Protein AF-A0A931ELH6-F1 (afdb_monomer)

Sequence (178 aa):
SSLEGPLENYLLEAIRFIDAHLDLSPFDQLELADPAKASHLTLSPDEFELLRHLSKPLSLIDLIASSQLPSETVLLNVSHLVRLGLVHVTSRTPRTVRLRVERQEGPGSLAYVDTQLLRAWRDHYGAFEALEVRSGNHSVRLVVEPHSSTGARLLLSAELLFFHNLSVGEEVLVWPAL

Radius of gyration: 18.53 Å; Cα contacts (8 Å, |Δi|>4): 308; chains: 1; bounding box: 44×28×59 Å

Secondary structure (DSSP, 8-state):
---SS-H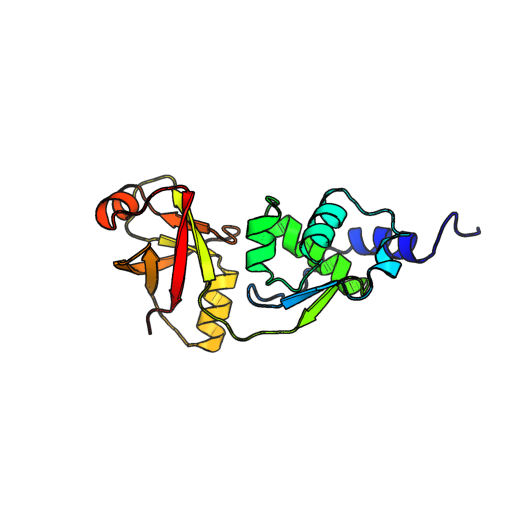HHHHHHHHHT--------TT-EEEES-HHHHTTS---HHHHHHHHHTTS-EEHHHHHHHH-S-HHHHHHHHHHHHHTTSEEEE------EEEEEEEPSS--S-EEEEHHHHHHHHHHH---SEEEEEETTEEEEEEEEEETT--SEEEE-HHHHHHTT--TT-EEEEEE--

Mean predicted aligned error: 5.23 Å

Structure (mmCIF, N/CA/C/O backbone):
data_AF-A0A931ELH6-F1
#
_entry.id   AF-A0A931ELH6-F1
#
loop_
_atom_site.group_PDB
_atom_site.id
_atom_site.type_symbol
_atom_site.label_atom_id
_atom_site.label_alt_id
_atom_site.label_comp_id
_atom_site.label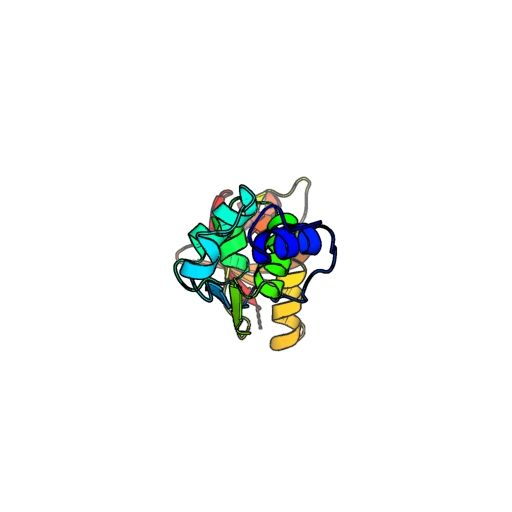_asym_id
_atom_site.label_entity_id
_atom_site.label_seq_id
_atom_site.pdbx_PDB_ins_code
_atom_site.Cartn_x
_atom_site.Cartn_y
_atom_site.Cartn_z
_atom_site.occupancy
_atom_site.B_iso_or_equiv
_atom_site.auth_seq_id
_atom_site.auth_comp_id
_atom_site.auth_asym_id
_atom_site.auth_atom_id
_atom_site.pdbx_PDB_model_num
ATOM 1 N N . SER A 1 1 ? 21.797 13.512 -36.887 1.00 47.84 1 SER A N 1
ATOM 2 C CA . SER A 1 1 ? 22.113 13.401 -35.455 1.00 47.84 1 SER A CA 1
ATOM 3 C C . SER A 1 1 ? 22.003 11.949 -35.051 1.00 47.84 1 SER A C 1
ATOM 5 O O . SER A 1 1 ? 20.943 11.370 -35.251 1.00 47.84 1 SER A O 1
ATOM 7 N N . SER A 1 2 ? 23.103 11.339 -34.615 1.00 56.88 2 SER A N 1
ATOM 8 C CA . SER A 1 2 ? 23.102 9.999 -34.020 1.00 56.88 2 SER A CA 1
ATOM 9 C C . SER A 1 2 ? 22.750 10.108 -32.538 1.00 56.88 2 SER A C 1
ATOM 11 O O . SER A 1 2 ? 23.061 11.119 -31.915 1.00 56.88 2 SER A O 1
ATOM 13 N N . LEU A 1 3 ? 22.100 9.083 -31.992 1.00 59.22 3 LEU A N 1
ATOM 14 C CA . LEU A 1 3 ? 21.853 8.963 -30.557 1.00 59.22 3 LEU A CA 1
ATOM 15 C C . LEU A 1 3 ? 23.205 8.939 -29.817 1.00 59.22 3 LEU A C 1
ATOM 17 O O . LEU A 1 3 ? 24.113 8.216 -30.223 1.00 59.22 3 LEU A O 1
ATOM 21 N N . GLU A 1 4 ? 23.344 9.721 -28.749 1.00 67.75 4 GLU A N 1
ATOM 22 C CA . GLU A 1 4 ? 24.523 9.775 -27.865 1.00 67.75 4 GLU A CA 1
ATOM 23 C C . GLU A 1 4 ? 24.496 8.667 -26.783 1.00 67.75 4 GLU A C 1
ATOM 25 O O . GLU A 1 4 ? 25.247 8.712 -25.814 1.00 67.75 4 GLU A O 1
ATOM 30 N N . GLY A 1 5 ? 23.650 7.640 -26.946 1.00 71.62 5 GLY A N 1
ATOM 31 C CA . GLY A 1 5 ? 23.507 6.523 -26.009 1.00 71.62 5 GLY A CA 1
ATOM 32 C C . GLY A 1 5 ? 22.495 5.456 -26.462 1.00 71.62 5 GLY A C 1
ATOM 33 O O . GLY A 1 5 ? 21.933 5.574 -27.556 1.00 71.62 5 GLY A O 1
ATOM 34 N N . PRO A 1 6 ? 22.257 4.411 -25.641 1.00 79.62 6 PRO A N 1
ATOM 35 C CA . PRO A 1 6 ? 21.263 3.368 -25.914 1.00 79.62 6 PRO A CA 1
ATOM 36 C C . PRO A 1 6 ? 19.848 3.948 -26.047 1.00 79.62 6 PRO A C 1
ATOM 38 O O . PRO A 1 6 ? 19.478 4.852 -25.296 1.00 79.62 6 PRO A O 1
ATOM 41 N N . LEU A 1 7 ? 19.045 3.420 -26.978 1.00 82.06 7 LEU A N 1
ATOM 42 C CA . LEU A 1 7 ? 17.666 3.866 -27.234 1.00 82.06 7 LEU A CA 1
ATOM 43 C C . LEU A 1 7 ? 16.802 3.821 -25.966 1.00 82.06 7 LEU A C 1
ATOM 45 O O . LEU A 1 7 ? 15.958 4.685 -25.747 1.00 82.06 7 LEU A O 1
ATOM 49 N N . GLU A 1 8 ? 17.037 2.831 -25.118 1.00 81.44 8 GLU A N 1
ATOM 50 C CA . GLU A 1 8 ? 16.288 2.584 -23.896 1.00 81.44 8 GLU A CA 1
ATOM 51 C C . GLU A 1 8 ? 16.425 3.741 -22.895 1.00 81.44 8 GLU A C 1
ATOM 53 O O . GLU A 1 8 ? 15.448 4.086 -22.235 1.00 81.44 8 GLU A O 1
ATOM 58 N N . ASN A 1 9 ? 17.582 4.414 -22.850 1.00 83.81 9 ASN A N 1
ATOM 59 C CA . ASN A 1 9 ? 17.763 5.614 -22.026 1.00 83.81 9 ASN A CA 1
ATOM 60 C C . ASN A 1 9 ? 16.939 6.792 -22.551 1.00 83.81 9 ASN A C 1
ATOM 62 O O . ASN A 1 9 ? 16.332 7.514 -21.767 1.00 83.81 9 ASN A O 1
ATOM 66 N N . TYR A 1 10 ? 16.847 6.957 -23.871 1.00 84.75 10 TYR A N 1
ATOM 67 C CA . TYR A 1 10 ? 15.989 7.987 -24.460 1.00 84.75 10 TYR A CA 1
ATOM 68 C C . TYR A 1 10 ? 14.506 7.718 -24.200 1.00 84.75 10 TYR A C 1
ATOM 70 O O . TYR A 1 10 ? 13.752 8.653 -23.939 1.00 84.75 10 TYR A O 1
ATOM 78 N N . LEU A 1 11 ? 14.086 6.452 -24.254 1.00 85.75 11 LEU A N 1
ATOM 79 C CA . LEU A 1 11 ? 12.714 6.060 -23.930 1.00 85.75 11 LEU A CA 1
ATOM 80 C C . LEU A 1 11 ? 12.396 6.279 -22.448 1.00 85.75 11 LEU A C 1
ATOM 82 O O . LEU A 1 11 ? 11.305 6.753 -22.138 1.00 85.75 11 LE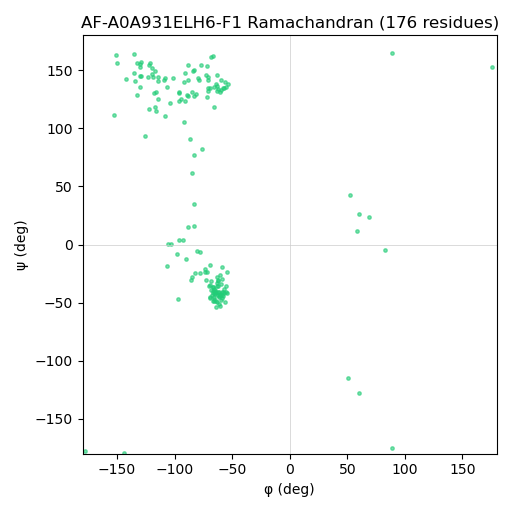U A O 1
ATOM 86 N N . LEU A 1 12 ? 13.340 5.975 -21.552 1.00 84.19 12 LEU A N 1
ATOM 87 C CA . LEU A 1 12 ? 13.206 6.231 -20.119 1.00 84.19 12 LEU A CA 1
ATOM 88 C C . LEU A 1 12 ? 13.041 7.728 -19.839 1.00 84.19 12 LEU A C 1
ATOM 90 O O . LEU A 1 12 ? 12.057 8.115 -19.213 1.00 84.19 12 LEU A O 1
ATOM 94 N N . GLU A 1 13 ? 13.926 8.573 -20.375 1.00 85.62 13 GLU A N 1
ATOM 95 C CA . GLU A 1 13 ? 13.794 10.030 -20.246 1.00 85.62 13 GLU A CA 1
ATOM 96 C C . GLU A 1 13 ? 12.462 10.529 -20.814 1.00 85.62 13 GLU A C 1
ATOM 98 O O . GLU A 1 13 ? 11.765 11.304 -20.166 1.00 85.62 13 GLU A O 1
ATOM 103 N N . ALA A 1 14 ? 12.054 10.050 -21.993 1.00 86.81 14 ALA A N 1
ATOM 104 C CA . ALA A 1 14 ? 10.788 10.448 -22.602 1.00 86.81 14 ALA A CA 1
ATOM 105 C C . ALA A 1 14 ? 9.571 10.052 -21.747 1.00 86.81 14 ALA A C 1
ATOM 107 O O . ALA A 1 14 ? 8.633 10.838 -21.618 1.00 86.81 14 ALA A O 1
ATOM 108 N N . ILE A 1 15 ? 9.580 8.857 -21.147 1.00 87.38 15 ILE A N 1
ATOM 109 C CA . ILE A 1 15 ? 8.486 8.372 -20.296 1.00 87.38 15 ILE A CA 1
ATOM 110 C C . ILE A 1 15 ? 8.384 9.161 -18.990 1.00 87.38 15 ILE A C 1
ATOM 112 O O . ILE A 1 15 ? 7.265 9.368 -18.524 1.00 87.38 15 ILE A O 1
ATOM 116 N N . ARG A 1 16 ? 9.491 9.678 -18.443 1.00 84.88 16 ARG A N 1
ATOM 117 C CA . ARG A 1 16 ? 9.458 10.534 -17.243 1.00 84.88 16 ARG A CA 1
ATOM 118 C C . ARG A 1 16 ? 8.644 11.816 -17.438 1.00 84.88 16 ARG A C 1
ATOM 120 O O . ARG A 1 16 ? 8.085 12.330 -16.476 1.00 84.88 16 ARG A O 1
ATOM 127 N N 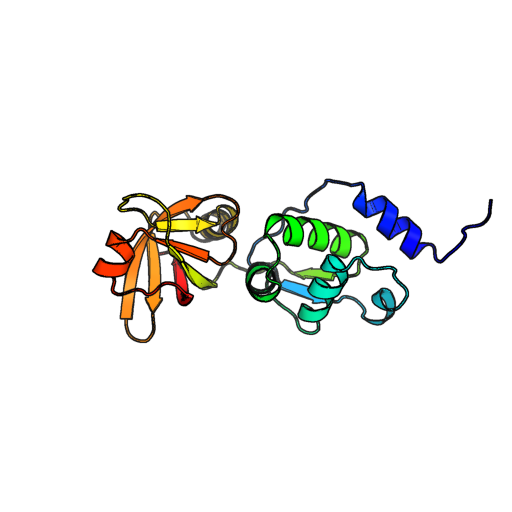. PHE A 1 17 ? 8.524 12.309 -18.673 1.00 83.88 17 PHE A N 1
ATOM 128 C CA . PHE A 1 17 ? 7.667 13.457 -19.004 1.00 83.88 17 PHE A CA 1
ATOM 129 C C . PHE A 1 17 ? 6.183 13.093 -19.164 1.00 83.88 17 PHE A C 1
ATOM 131 O O . PHE A 1 17 ? 5.350 13.979 -19.355 1.00 83.88 17 PHE A O 1
ATOM 138 N N . ILE A 1 18 ? 5.833 11.805 -19.109 1.00 81.69 18 ILE A N 1
ATOM 139 C CA . ILE A 1 18 ? 4.453 11.338 -19.199 1.00 81.69 18 ILE A CA 1
ATOM 140 C C . ILE A 1 18 ? 3.878 11.230 -17.785 1.00 81.69 18 ILE A C 1
ATOM 142 O O . ILE A 1 18 ? 4.140 10.270 -17.058 1.00 81.69 18 ILE A O 1
ATOM 146 N N . ASP A 1 19 ? 3.019 12.182 -17.432 1.00 70.31 19 ASP A N 1
ATOM 147 C CA . ASP A 1 19 ? 2.237 12.159 -16.192 1.00 70.31 19 ASP A CA 1
ATOM 148 C C . ASP A 1 19 ? 0.941 11.349 -16.375 1.00 70.31 19 ASP A C 1
ATOM 150 O O . ASP A 1 19 ? -0.179 11.859 -16.344 1.00 70.31 19 ASP A O 1
ATOM 154 N N . ALA A 1 20 ? 1.097 10.062 -16.692 1.00 72.06 20 ALA A N 1
ATOM 155 C CA . ALA A 1 20 ? -0.022 9.148 -16.888 1.00 72.06 20 ALA A CA 1
ATOM 156 C C . ALA A 1 20 ? 0.135 7.926 -15.984 1.00 72.06 20 ALA A C 1
ATOM 158 O O . ALA A 1 20 ? 0.763 6.922 -16.351 1.00 72.06 20 ALA A O 1
ATOM 159 N N . HIS A 1 21 ? -0.491 8.031 -14.816 1.00 79.06 21 HIS A N 1
ATOM 160 C CA . HIS A 1 21 ? -0.596 6.970 -13.829 1.00 79.06 21 HIS A CA 1
ATOM 161 C C . HIS A 1 21 ? -1.326 5.764 -14.428 1.00 79.06 21 HIS A C 1
ATOM 163 O O . HIS A 1 21 ? -2.371 5.905 -15.070 1.00 79.06 21 HIS A O 1
ATOM 169 N N . LEU A 1 22 ? -0.751 4.576 -14.251 1.00 85.06 22 LEU A N 1
ATOM 170 C CA . LEU A 1 22 ? -1.486 3.336 -14.475 1.00 85.06 22 LEU A CA 1
ATOM 171 C C . LEU A 1 22 ? -2.484 3.145 -13.325 1.00 85.06 22 LEU A C 1
ATOM 173 O O . LEU A 1 22 ? -2.195 3.509 -12.186 1.00 85.06 22 LEU A O 1
ATOM 177 N N . ASP A 1 23 ? -3.650 2.570 -13.623 1.00 86.88 23 ASP A N 1
ATOM 178 C CA . ASP A 1 23 ? -4.627 2.183 -12.599 1.00 86.88 23 ASP A CA 1
ATOM 179 C C . ASP A 1 23 ? -4.134 0.902 -11.911 1.00 86.88 23 ASP A C 1
ATOM 181 O O . ASP A 1 23 ? -4.463 -0.211 -12.319 1.00 86.88 23 ASP A O 1
ATOM 185 N N . LEU A 1 24 ? -3.228 1.072 -10.946 1.00 91.56 24 LEU A N 1
ATOM 186 C CA . LEU A 1 24 ? -2.612 -0.011 -10.184 1.00 91.56 24 LEU A CA 1
ATOM 187 C C . LEU A 1 24 ? -3.357 -0.216 -8.866 1.00 91.56 24 LEU A C 1
ATOM 189 O O . LEU A 1 24 ? -3.572 0.725 -8.098 1.00 91.56 24 LEU A O 1
ATOM 193 N N . SER A 1 25 ? -3.694 -1.466 -8.567 1.00 93.94 25 SER A N 1
ATOM 194 C CA . SER A 1 25 ? -4.263 -1.846 -7.279 1.00 93.94 25 SER A CA 1
ATOM 195 C C . SER A 1 25 ? -3.160 -1.976 -6.223 1.00 93.94 25 SER A C 1
ATOM 197 O O . SER A 1 25 ? -2.097 -2.534 -6.506 1.00 93.94 25 SER A O 1
ATOM 199 N N . PRO A 1 26 ? -3.410 -1.581 -4.958 1.00 95.00 26 PRO A N 1
ATOM 200 C CA . PRO A 1 26 ? -2.480 -1.815 -3.849 1.00 95.00 26 PRO A CA 1
ATOM 201 C C . PRO A 1 26 ? -2.082 -3.289 -3.676 1.00 95.00 26 PRO A C 1
ATOM 203 O O . PRO A 1 26 ? -1.026 -3.586 -3.117 1.00 95.00 26 PRO A O 1
ATOM 206 N N . PHE A 1 27 ? -2.913 -4.219 -4.156 1.00 96.38 27 PHE A N 1
ATOM 207 C CA . PHE A 1 27 ? -2.675 -5.660 -4.062 1.00 96.38 27 PHE A CA 1
ATOM 208 C C . PHE A 1 27 ? -1.905 -6.244 -5.242 1.00 96.38 27 PHE A C 1
ATOM 210 O O . PHE A 1 27 ? -1.464 -7.396 -5.144 1.00 96.38 27 PHE A O 1
ATOM 217 N N . ASP A 1 28 ? -1.748 -5.487 -6.329 1.00 96.56 28 ASP A N 1
ATOM 218 C CA . ASP A 1 28 ? -1.058 -5.961 -7.520 1.00 96.56 28 ASP A CA 1
ATOM 219 C C . ASP A 1 28 ? 0.358 -6.400 -7.169 1.00 96.56 28 ASP A C 1
ATOM 221 O O . ASP A 1 28 ? 1.080 -5.741 -6.417 1.00 96.56 28 ASP A O 1
ATOM 225 N N . GLN A 1 29 ? 0.734 -7.561 -7.695 1.00 96.88 29 GLN A N 1
ATOM 226 C CA . GLN A 1 29 ? 2.079 -8.084 -7.562 1.00 96.88 29 GLN A CA 1
ATOM 227 C C . GLN A 1 29 ? 2.959 -7.451 -8.628 1.00 96.88 29 GLN A C 1
ATOM 229 O O . GLN A 1 29 ? 2.655 -7.518 -9.817 1.00 96.88 29 GLN A O 1
ATOM 234 N N . LEU A 1 30 ? 4.067 -6.897 -8.170 1.00 96.94 30 LEU A N 1
ATOM 235 C CA . LEU A 1 30 ? 5.117 -6.299 -8.964 1.00 96.94 30 LEU A CA 1
ATOM 236 C C . LEU A 1 30 ? 6.323 -7.231 -8.949 1.00 96.94 30 LEU A C 1
ATOM 238 O O . LEU A 1 30 ? 6.710 -7.749 -7.898 1.00 96.94 30 LEU A O 1
ATOM 242 N N . GLU A 1 31 ? 6.919 -7.439 -10.112 1.00 94.75 31 GLU A N 1
ATOM 243 C CA . GLU A 1 31 ? 8.117 -8.257 -10.276 1.00 94.75 31 GLU A CA 1
ATOM 244 C C . GLU A 1 31 ? 9.035 -7.629 -11.322 1.00 94.75 31 GLU A C 1
ATOM 246 O O . GLU A 1 31 ? 8.568 -7.079 -12.320 1.00 94.75 31 GLU A O 1
ATOM 251 N N . LEU A 1 32 ? 10.346 -7.702 -11.099 1.00 92.88 32 LEU A N 1
ATOM 252 C CA . LEU A 1 32 ? 11.330 -7.283 -12.089 1.00 92.88 32 LEU A CA 1
ATOM 253 C C . LEU A 1 32 ? 11.259 -8.218 -13.307 1.00 92.88 32 LEU A C 1
ATOM 255 O O . LEU A 1 32 ? 11.495 -9.416 -13.184 1.00 92.88 32 LEU A O 1
ATOM 259 N N . ALA A 1 33 ? 10.938 -7.675 -14.481 1.00 88.62 33 ALA A N 1
ATOM 260 C CA . ALA A 1 33 ? 10.705 -8.469 -15.686 1.00 88.62 33 ALA A CA 1
ATOM 261 C C . ALA A 1 33 ? 11.994 -9.115 -16.222 1.00 88.62 33 ALA A C 1
ATOM 263 O O . ALA A 1 33 ? 12.003 -10.291 -16.574 1.00 88.62 33 ALA A O 1
ATOM 264 N N . ASP A 1 34 ? 13.081 -8.341 -16.293 1.00 82.94 34 ASP A N 1
ATOM 265 C CA . ASP A 1 34 ? 14.407 -8.825 -16.683 1.00 82.94 34 ASP A CA 1
ATOM 266 C C . ASP A 1 34 ? 15.499 -7.949 -16.036 1.00 82.94 34 ASP A C 1
ATOM 268 O O . ASP A 1 34 ? 15.650 -6.780 -16.414 1.00 82.94 34 ASP A O 1
ATOM 272 N N . PRO A 1 35 ? 16.287 -8.482 -15.082 1.00 77.44 35 PRO A N 1
ATOM 273 C CA . PRO A 1 35 ? 17.359 -7.732 -14.432 1.00 77.44 35 PRO A CA 1
ATOM 274 C C . PRO A 1 35 ? 18.422 -7.200 -15.402 1.00 77.44 35 PRO A C 1
ATOM 276 O O . PRO A 1 35 ? 19.002 -6.144 -15.148 1.00 77.44 35 PRO A O 1
ATOM 279 N N . ALA A 1 36 ? 18.667 -7.891 -16.521 1.00 78.19 36 ALA A N 1
ATOM 280 C CA . ALA A 1 36 ? 19.677 -7.490 -17.501 1.00 78.19 36 ALA A CA 1
ATOM 281 C C . ALA A 1 36 ? 19.261 -6.244 -18.300 1.00 78.19 36 ALA A C 1
ATOM 283 O O . ALA A 1 36 ? 20.113 -5.505 -18.791 1.00 78.19 36 ALA A O 1
ATOM 284 N N . LYS A 1 37 ? 17.956 -5.960 -18.405 1.00 76.19 37 LYS A N 1
ATOM 285 C CA . LYS A 1 37 ? 17.471 -4.725 -19.041 1.00 76.19 37 LYS A CA 1
ATOM 286 C C . LYS A 1 37 ? 17.721 -3.492 -18.183 1.00 76.19 37 LYS A C 1
ATOM 288 O O . LYS A 1 37 ? 17.935 -2.415 -18.725 1.00 76.19 37 LYS A O 1
ATOM 293 N N . ALA A 1 38 ? 17.718 -3.644 -16.859 1.00 76.31 38 ALA A N 1
ATOM 294 C CA . ALA A 1 38 ? 17.917 -2.531 -15.938 1.00 76.31 38 ALA A CA 1
ATOM 295 C C . ALA A 1 38 ? 19.394 -2.115 -15.799 1.00 76.31 38 ALA A C 1
ATOM 297 O O . ALA A 1 38 ? 19.671 -0.961 -15.485 1.00 76.31 38 ALA A O 1
ATOM 298 N N . SER A 1 39 ? 20.354 -3.013 -16.058 1.00 75.50 39 SER A N 1
ATOM 299 C CA . SER A 1 39 ? 21.783 -2.769 -15.787 1.00 75.50 39 SER A CA 1
ATOM 300 C C . SER A 1 39 ? 22.451 -1.717 -16.676 1.00 75.50 39 SER A C 1
ATOM 302 O O . SER A 1 39 ? 23.526 -1.231 -16.334 1.00 75.50 39 SER A O 1
ATOM 304 N N . HIS A 1 40 ? 21.849 -1.378 -17.816 1.00 79.12 40 HIS A N 1
ATOM 305 C CA . HIS A 1 40 ? 22.382 -0.390 -18.764 1.00 79.12 40 HIS A CA 1
ATOM 306 C C . HIS A 1 40 ? 21.620 0.942 -18.739 1.00 79.12 40 HIS A C 1
ATOM 308 O O . HIS A 1 40 ? 21.954 1.854 -19.502 1.00 79.12 40 HIS A O 1
ATOM 314 N N . LEU A 1 41 ? 20.602 1.049 -17.879 1.00 83.56 41 LEU A N 1
ATOM 315 C CA . LEU A 1 41 ? 19.756 2.228 -17.779 1.00 83.56 41 LEU A CA 1
ATOM 316 C C . LEU A 1 41 ? 20.315 3.254 -16.800 1.00 83.56 41 LEU A C 1
ATOM 318 O O . LEU A 1 41 ? 20.797 2.915 -15.719 1.00 83.56 41 LEU A O 1
ATOM 322 N N . THR A 1 42 ? 20.174 4.527 -17.155 1.00 87.50 42 THR A N 1
ATOM 323 C CA . THR A 1 42 ? 20.462 5.655 -16.266 1.00 87.50 42 THR A CA 1
ATOM 324 C C . THR A 1 42 ? 19.249 5.916 -15.375 1.00 87.50 42 THR A C 1
ATOM 326 O O . THR A 1 42 ? 18.444 6.820 -15.615 1.00 87.50 42 THR A O 1
ATOM 329 N N . LEU A 1 43 ? 19.095 5.071 -14.359 1.00 88.56 43 LEU A N 1
ATOM 330 C CA . LEU A 1 43 ? 18.000 5.154 -13.395 1.00 88.56 43 LEU A CA 1
ATOM 331 C C . LEU A 1 43 ? 18.165 6.361 -12.465 1.00 88.56 43 LEU A C 1
ATOM 333 O O . LEU A 1 43 ? 19.279 6.704 -12.058 1.00 88.56 43 LEU A O 1
ATOM 337 N N . SER A 1 44 ? 17.047 6.982 -12.096 1.00 90.88 44 SER A N 1
ATOM 338 C CA . SER A 1 44 ? 17.016 7.946 -10.997 1.00 90.88 44 SER A CA 1
ATOM 339 C C . SER A 1 44 ? 17.249 7.229 -9.653 1.00 90.88 44 SER A C 1
ATOM 341 O O . SER A 1 44 ? 17.078 6.008 -9.568 1.00 90.88 44 SER A O 1
ATOM 343 N N . PRO A 1 45 ? 17.626 7.949 -8.579 1.00 91.56 45 PRO A N 1
ATOM 344 C CA . PRO A 1 45 ? 17.772 7.342 -7.255 1.00 91.56 45 PRO A CA 1
ATOM 345 C C . PRO A 1 45 ? 16.506 6.613 -6.779 1.00 91.56 45 PRO A C 1
ATOM 347 O O . PRO A 1 45 ? 16.604 5.504 -6.257 1.00 91.56 45 PRO A O 1
ATOM 350 N N . ASP A 1 46 ? 15.330 7.199 -7.019 1.00 94.00 46 ASP A N 1
ATOM 351 C CA . ASP A 1 46 ? 14.041 6.626 -6.621 1.00 94.00 46 ASP A CA 1
ATOM 352 C C . ASP A 1 46 ? 13.708 5.373 -7.441 1.00 94.00 46 ASP A C 1
ATOM 354 O O . ASP A 1 46 ? 13.333 4.344 -6.882 1.00 94.00 46 ASP A O 1
ATOM 358 N N . GLU A 1 47 ? 13.901 5.420 -8.765 1.00 93.00 47 GLU A N 1
ATOM 359 C CA . GLU A 1 47 ? 13.713 4.260 -9.648 1.00 93.00 47 GLU A CA 1
ATOM 360 C C . GLU A 1 47 ? 14.630 3.103 -9.239 1.00 93.00 47 GLU A C 1
ATOM 362 O O . GLU A 1 47 ? 14.186 1.958 -9.133 1.00 93.00 47 GLU A O 1
ATOM 367 N N . PHE A 1 48 ? 15.905 3.402 -8.979 1.00 91.88 48 PHE A N 1
ATOM 368 C CA . PHE A 1 48 ? 16.875 2.409 -8.537 1.00 91.88 48 PHE A CA 1
ATOM 369 C C . PHE A 1 48 ? 16.474 1.785 -7.197 1.00 91.88 48 PHE A C 1
ATOM 371 O O . PHE A 1 48 ? 16.510 0.557 -7.067 1.00 91.88 48 PHE A O 1
ATOM 378 N N . GLU A 1 49 ? 16.058 2.595 -6.218 1.00 92.81 49 GLU A N 1
ATOM 379 C CA . GLU A 1 49 ? 15.628 2.077 -4.917 1.00 92.81 49 GLU A CA 1
ATOM 380 C C . GLU A 1 49 ? 14.403 1.169 -5.058 1.00 92.81 49 GLU A C 1
ATOM 382 O O . GLU A 1 49 ? 14.399 0.070 -4.502 1.00 92.81 49 GLU A O 1
ATOM 387 N N . LEU A 1 50 ? 13.407 1.549 -5.865 1.00 94.44 50 LEU A N 1
ATOM 388 C CA . LEU A 1 50 ? 12.231 0.711 -6.119 1.00 94.44 50 LEU A CA 1
ATOM 389 C C . LEU A 1 50 ? 12.601 -0.637 -6.744 1.00 94.44 50 LEU A C 1
ATOM 391 O O . LEU A 1 50 ? 12.158 -1.679 -6.256 1.00 94.44 50 LEU A O 1
ATOM 395 N N . LEU A 1 51 ? 13.448 -0.648 -7.779 1.00 92.56 51 LEU A N 1
ATOM 396 C CA . LEU A 1 51 ? 13.880 -1.898 -8.417 1.00 92.56 51 LEU A CA 1
ATOM 397 C C . LEU A 1 51 ? 14.646 -2.812 -7.450 1.00 92.56 51 LEU A C 1
ATOM 399 O O . LEU A 1 51 ? 14.549 -4.037 -7.555 1.00 92.56 51 LEU A O 1
ATOM 403 N N . ARG A 1 52 ? 15.360 -2.246 -6.471 1.00 91.25 52 ARG A N 1
ATOM 404 C CA . ARG A 1 52 ? 16.101 -3.006 -5.453 1.00 91.25 52 ARG A CA 1
ATOM 405 C C . ARG A 1 52 ? 15.178 -3.855 -4.568 1.00 91.25 52 ARG A C 1
ATOM 407 O O . ARG A 1 52 ? 15.534 -4.984 -4.214 1.00 91.25 52 ARG A O 1
ATOM 414 N N . HIS A 1 53 ? 13.977 -3.357 -4.263 1.00 93.25 53 HIS A N 1
ATOM 415 C CA . HIS A 1 53 ? 12.942 -4.097 -3.521 1.00 93.25 53 HIS A CA 1
ATOM 416 C C . HIS A 1 53 ? 12.268 -5.191 -4.362 1.00 93.25 53 HIS A C 1
ATOM 418 O O . HIS A 1 53 ? 11.793 -6.178 -3.807 1.00 93.25 53 HIS A O 1
ATOM 424 N N . LEU A 1 54 ? 12.290 -5.068 -5.693 1.00 92.62 54 LEU A N 1
ATOM 425 C CA . LEU A 1 54 ? 11.650 -5.996 -6.637 1.00 92.62 54 LEU A CA 1
ATOM 426 C C . LEU A 1 54 ? 12.536 -7.176 -7.070 1.00 92.62 54 LEU A C 1
ATOM 428 O O . LEU A 1 54 ? 12.199 -7.897 -8.008 1.00 92.62 54 LEU A O 1
ATOM 432 N N . SER A 1 55 ? 13.640 -7.432 -6.356 1.00 84.12 55 SER A N 1
ATOM 433 C CA . SER A 1 55 ? 14.433 -8.668 -6.511 1.00 84.12 55 SER A CA 1
ATOM 434 C C . SER A 1 55 ? 13.624 -9.945 -6.243 1.00 84.12 55 SER A C 1
ATOM 436 O O . SER A 1 55 ? 14.017 -11.038 -6.652 1.00 84.12 55 SER A O 1
ATOM 438 N N . LYS A 1 56 ? 12.494 -9.807 -5.544 1.00 89.12 56 LYS A N 1
ATOM 439 C CA . LYS A 1 56 ? 11.460 -10.823 -5.370 1.00 89.12 56 LYS A CA 1
ATOM 440 C C . LYS A 1 56 ? 10.101 -10.182 -5.629 1.00 89.12 56 LYS A C 1
ATOM 442 O O . LYS A 1 56 ? 9.966 -8.976 -5.418 1.00 89.12 56 LYS A O 1
ATOM 447 N N . PRO A 1 57 ? 9.080 -10.968 -6.003 1.00 93.75 57 PRO A N 1
ATOM 448 C CA . PRO A 1 57 ? 7.766 -10.398 -6.211 1.00 93.75 57 PRO A CA 1
ATOM 449 C C . PRO A 1 57 ? 7.186 -9.795 -4.931 1.00 93.75 57 PRO A C 1
ATOM 451 O O . PRO A 1 57 ? 7.169 -10.447 -3.881 1.00 93.75 57 PRO A O 1
ATOM 454 N N . LEU A 1 58 ? 6.674 -8.574 -5.037 1.00 95.12 58 LEU A N 1
ATOM 455 C CA . LEU A 1 58 ? 6.189 -7.770 -3.916 1.00 95.12 58 LEU A CA 1
ATOM 456 C C . LEU A 1 58 ? 4.847 -7.134 -4.279 1.00 95.12 58 LEU A C 1
ATOM 458 O O . LEU A 1 58 ? 4.603 -6.859 -5.449 1.00 95.12 58 LEU A O 1
ATOM 462 N N . SER A 1 59 ? 3.947 -6.929 -3.315 1.00 95.81 59 SER A N 1
ATOM 463 C CA . SER A 1 59 ? 2.729 -6.166 -3.613 1.00 95.81 59 SER A CA 1
ATOM 464 C C . SER A 1 59 ? 3.026 -4.666 -3.663 1.00 95.81 59 SER A C 1
ATOM 466 O O . SER A 1 59 ? 3.967 -4.203 -3.017 1.00 95.81 59 SER A O 1
ATOM 468 N N . LEU A 1 60 ? 2.228 -3.897 -4.402 1.00 95.88 60 LEU A N 1
ATOM 469 C CA . LEU A 1 60 ? 2.398 -2.445 -4.487 1.00 95.88 60 LEU A CA 1
ATOM 470 C C . LEU A 1 60 ? 2.347 -1.766 -3.110 1.00 95.88 60 LEU A C 1
ATOM 472 O O . LEU A 1 60 ? 3.171 -0.901 -2.821 1.00 95.88 60 LEU A O 1
ATOM 476 N N . ILE A 1 61 ? 1.429 -2.177 -2.233 1.00 95.19 61 ILE A N 1
ATOM 477 C CA . ILE A 1 61 ? 1.345 -1.622 -0.876 1.00 95.19 61 ILE A CA 1
ATOM 478 C C . ILE A 1 61 ? 2.554 -1.983 -0.009 1.00 95.19 61 ILE A C 1
ATOM 480 O O . ILE A 1 61 ? 3.035 -1.137 0.744 1.00 95.19 61 ILE A O 1
ATOM 484 N N . ASP A 1 62 ? 3.099 -3.193 -0.158 1.00 94.88 62 ASP A N 1
ATOM 485 C CA . ASP A 1 62 ? 4.323 -3.584 0.547 1.00 94.88 62 ASP A CA 1
ATOM 486 C C . ASP A 1 62 ? 5.543 -2.811 0.011 1.00 94.88 62 ASP A C 1
ATOM 488 O O . ASP A 1 62 ? 6.416 -2.435 0.791 1.00 94.88 62 ASP A O 1
ATOM 492 N N . LEU A 1 63 ? 5.591 -2.515 -1.295 1.00 95.81 63 LEU A N 1
ATOM 493 C CA . LEU A 1 63 ? 6.634 -1.680 -1.903 1.00 95.81 63 LEU A CA 1
ATOM 494 C C . LEU A 1 63 ? 6.578 -0.235 -1.385 1.00 95.81 63 LEU A C 1
ATOM 496 O O . LEU A 1 63 ? 7.611 0.357 -1.069 1.00 95.81 63 LEU A O 1
ATOM 500 N N . ILE A 1 64 ? 5.375 0.332 -1.258 1.00 94.56 64 ILE A N 1
ATOM 501 C CA . ILE A 1 64 ? 5.171 1.644 -0.626 1.00 94.56 64 ILE A CA 1
ATOM 502 C C . ILE A 1 64 ? 5.685 1.617 0.820 1.00 94.56 64 ILE A C 1
ATOM 504 O O . ILE A 1 64 ? 6.378 2.540 1.241 1.00 94.56 64 ILE A O 1
ATOM 508 N N . ALA A 1 65 ? 5.401 0.550 1.570 1.00 92.88 65 ALA A N 1
ATOM 509 C CA . ALA A 1 65 ? 5.869 0.409 2.947 1.00 92.88 65 ALA A CA 1
ATOM 510 C C . ALA A 1 65 ? 7.403 0.300 3.055 1.00 92.88 65 ALA A C 1
ATOM 512 O O . ALA A 1 65 ? 7.998 0.891 3.957 1.00 92.88 65 ALA A O 1
ATOM 513 N N . SER A 1 66 ? 8.050 -0.457 2.160 1.00 93.12 66 SER A N 1
ATOM 514 C CA . SER A 1 66 ? 9.482 -0.773 2.257 1.00 93.12 66 SER A CA 1
ATOM 515 C C . SER A 1 66 ? 10.402 0.290 1.653 1.00 93.12 66 SER A C 1
ATOM 517 O O . SER A 1 66 ? 11.540 0.423 2.104 1.00 93.12 66 SER A O 1
ATOM 519 N N . SER A 1 67 ? 9.926 1.042 0.656 1.00 91.56 67 SER A N 1
ATOM 520 C CA . SER A 1 67 ? 10.724 2.036 -0.080 1.00 91.56 67 SER A CA 1
ATOM 521 C C . SER A 1 67 ? 11.011 3.317 0.703 1.00 91.56 67 SER A C 1
ATOM 523 O O . SER A 1 67 ? 11.951 4.026 0.365 1.00 91.56 67 SER A O 1
ATOM 525 N N . GLN A 1 68 ? 10.219 3.626 1.738 1.00 85.62 68 GLN A N 1
ATOM 526 C CA . GLN A 1 68 ? 10.257 4.908 2.465 1.00 85.62 68 GLN A CA 1
ATOM 527 C C . GLN A 1 68 ? 10.005 6.146 1.579 1.00 85.62 68 GLN A C 1
ATOM 529 O O . GLN A 1 68 ? 10.196 7.276 2.027 1.00 85.62 68 GLN A O 1
ATOM 534 N N . LEU A 1 69 ? 9.549 5.948 0.339 1.00 92.12 69 LEU A N 1
ATOM 535 C CA . LEU A 1 69 ? 9.183 7.016 -0.582 1.00 92.12 69 LEU A CA 1
ATOM 536 C C . LEU A 1 69 ? 7.708 7.411 -0.389 1.00 92.12 69 LEU A C 1
ATOM 538 O O . LEU A 1 69 ? 6.894 6.584 0.039 1.00 92.12 69 LEU A O 1
ATOM 542 N N . PRO A 1 70 ? 7.317 8.654 -0.728 1.00 90.56 70 PRO A N 1
ATOM 543 C CA . PRO A 1 70 ? 5.908 9.031 -0.791 1.00 90.56 70 PRO A CA 1
ATOM 544 C C . PRO A 1 70 ? 5.137 8.114 -1.747 1.00 90.56 70 PRO A C 1
ATOM 546 O O . PRO A 1 70 ? 5.626 7.790 -2.828 1.00 90.56 70 PRO A O 1
ATOM 549 N N . SER A 1 71 ? 3.914 7.719 -1.382 1.00 89.75 71 SER A N 1
ATOM 550 C CA . SER A 1 71 ? 3.116 6.780 -2.184 1.00 89.75 71 SER A CA 1
ATOM 551 C C . SER A 1 71 ? 2.896 7.261 -3.621 1.00 89.75 71 SER A C 1
ATOM 553 O O . SER A 1 71 ? 2.972 6.460 -4.544 1.00 89.75 71 SER A O 1
ATOM 555 N N . GLU A 1 72 ? 2.689 8.563 -3.824 1.00 89.44 72 GLU A N 1
ATOM 556 C CA . GLU A 1 72 ? 2.559 9.183 -5.151 1.00 89.44 72 GLU A CA 1
ATOM 557 C C . GLU A 1 72 ? 3.831 9.008 -5.992 1.00 89.44 72 GLU A C 1
ATOM 559 O O . GLU A 1 72 ? 3.760 8.579 -7.143 1.00 89.44 72 GLU A O 1
ATOM 564 N N . THR A 1 73 ? 5.005 9.230 -5.394 1.00 91.75 73 THR A N 1
ATOM 565 C CA . THR A 1 73 ? 6.307 8.997 -6.034 1.00 91.75 73 THR A CA 1
ATOM 566 C C . THR A 1 73 ? 6.485 7.529 -6.416 1.00 91.75 73 THR A C 1
ATOM 568 O O . THR A 1 73 ? 6.970 7.232 -7.508 1.00 91.75 73 THR A O 1
ATOM 571 N N . VAL A 1 74 ? 6.072 6.597 -5.551 1.00 93.75 74 VAL A N 1
ATOM 572 C CA . VAL A 1 74 ? 6.120 5.158 -5.856 1.00 93.75 74 VAL A CA 1
ATOM 573 C C . VAL A 1 74 ? 5.205 4.826 -7.034 1.00 93.75 74 VAL A C 1
ATOM 575 O O . VAL A 1 74 ? 5.647 4.184 -7.982 1.00 93.75 74 VAL A O 1
ATOM 578 N N . LEU A 1 75 ? 3.950 5.283 -7.009 1.00 92.38 75 LEU A N 1
ATOM 579 C CA . LEU A 1 75 ? 2.961 5.009 -8.057 1.00 92.38 75 LEU A CA 1
ATOM 580 C C . LEU A 1 75 ? 3.399 5.536 -9.427 1.00 92.38 75 LEU A C 1
ATOM 582 O O . LEU A 1 75 ? 3.266 4.827 -10.432 1.00 92.38 75 LEU A O 1
ATOM 586 N N . LEU A 1 76 ? 3.945 6.752 -9.466 1.00 92.25 76 LEU A N 1
ATOM 587 C CA . LEU A 1 76 ? 4.448 7.369 -10.689 1.00 92.25 76 LEU A CA 1
ATOM 588 C C . LEU A 1 76 ? 5.628 6.577 -11.263 1.00 92.25 76 LEU A C 1
ATOM 590 O O . LEU A 1 76 ? 5.571 6.128 -12.409 1.00 92.25 76 LEU A O 1
ATOM 594 N N . ASN A 1 77 ? 6.659 6.330 -10.450 1.00 93.75 77 ASN A N 1
ATOM 595 C CA . ASN A 1 77 ? 7.848 5.610 -10.903 1.00 93.75 77 ASN A CA 1
ATOM 596 C C . ASN A 1 77 ? 7.520 4.163 -11.302 1.00 93.75 77 ASN A C 1
ATOM 598 O O . ASN A 1 77 ? 7.988 3.692 -12.335 1.00 93.75 77 ASN A O 1
ATOM 602 N N . VAL A 1 78 ? 6.666 3.456 -10.553 1.00 94.75 78 VAL A N 1
ATOM 603 C CA . VAL A 1 78 ? 6.206 2.115 -10.954 1.00 94.75 78 VAL A CA 1
ATOM 604 C C . VAL A 1 78 ? 5.472 2.182 -12.295 1.00 94.75 78 VAL A C 1
ATOM 606 O O . VAL A 1 78 ? 5.741 1.361 -13.169 1.00 94.75 78 VAL A O 1
ATOM 609 N N . SER A 1 79 ? 4.614 3.182 -12.517 1.00 93.62 79 SER A N 1
ATOM 610 C CA . SER A 1 79 ? 3.930 3.360 -13.806 1.00 93.62 79 SER A CA 1
ATOM 611 C C . SER A 1 79 ? 4.916 3.537 -14.967 1.00 93.62 79 SER A C 1
ATOM 613 O O . SER A 1 79 ? 4.722 2.954 -16.037 1.00 93.62 79 SER A O 1
ATOM 615 N N . HIS A 1 80 ? 5.994 4.298 -14.765 1.00 92.44 80 HIS A N 1
ATOM 616 C CA . HIS A 1 80 ? 7.062 4.474 -15.756 1.00 92.44 80 HIS A CA 1
ATOM 617 C C . HIS A 1 80 ? 7.823 3.172 -16.023 1.00 92.44 80 HIS A C 1
ATOM 619 O O . HIS A 1 80 ? 7.967 2.762 -17.178 1.00 92.44 80 HIS A O 1
ATOM 625 N N . LEU A 1 81 ? 8.241 2.478 -14.964 1.00 92.25 81 LEU A N 1
ATOM 626 C CA . LEU A 1 81 ? 8.986 1.220 -15.051 1.00 92.25 81 LEU A CA 1
ATOM 627 C C . LEU A 1 81 ? 8.172 0.106 -15.732 1.00 92.25 81 LEU A C 1
ATOM 629 O O . LEU A 1 81 ? 8.723 -0.687 -16.500 1.00 92.25 81 LEU A O 1
ATOM 633 N N . VAL A 1 82 ? 6.856 0.065 -15.511 1.00 92.81 82 VAL A N 1
ATOM 634 C CA . VAL A 1 82 ? 5.946 -0.871 -16.190 1.00 92.81 82 VAL A CA 1
ATOM 635 C C . VAL A 1 82 ? 5.829 -0.549 -17.679 1.00 92.81 82 VAL A C 1
ATOM 637 O O . VAL A 1 82 ? 5.917 -1.453 -18.509 1.00 92.81 82 VAL A O 1
ATOM 640 N N . ARG A 1 83 ? 5.692 0.730 -18.051 1.00 89.81 83 ARG A N 1
ATOM 641 C CA . ARG A 1 83 ? 5.621 1.156 -19.465 1.00 89.81 83 ARG A CA 1
ATOM 642 C C . ARG A 1 83 ? 6.892 0.828 -20.247 1.00 89.81 83 ARG A C 1
ATOM 644 O O . ARG A 1 83 ? 6.813 0.532 -21.436 1.00 89.81 83 ARG A O 1
ATOM 651 N N . LEU A 1 84 ? 8.043 0.844 -19.581 1.00 87.38 84 LEU A N 1
ATOM 652 C CA . LEU A 1 84 ? 9.328 0.423 -20.149 1.00 87.38 84 LEU A CA 1
ATOM 653 C C . LEU A 1 84 ? 9.501 -1.100 -20.209 1.00 87.38 84 LEU A C 1
ATOM 655 O O . LEU A 1 84 ? 10.488 -1.588 -20.757 1.00 87.38 84 LEU A O 1
ATOM 659 N N . GLY A 1 85 ? 8.564 -1.862 -19.640 1.00 88.94 85 GLY A N 1
ATOM 660 C CA . GLY A 1 85 ? 8.656 -3.315 -19.550 1.00 88.94 85 GLY A CA 1
ATOM 661 C C . GLY A 1 85 ? 9.759 -3.795 -18.605 1.00 88.94 85 GLY A C 1
ATOM 662 O O . GLY A 1 85 ? 10.255 -4.908 -18.781 1.00 88.94 85 GLY A O 1
ATOM 663 N N . LEU A 1 86 ? 10.163 -2.966 -17.636 1.00 90.75 86 LEU A N 1
ATOM 664 C CA . LEU A 1 86 ? 11.122 -3.329 -16.586 1.00 90.75 86 LEU A CA 1
ATOM 665 C C . LEU A 1 86 ? 10.431 -3.999 -15.404 1.00 90.75 86 LEU A C 1
ATOM 667 O O . LEU A 1 86 ? 11.025 -4.853 -14.753 1.00 90.75 86 LEU A O 1
ATOM 671 N N . VAL A 1 87 ? 9.176 -3.638 -15.146 1.00 94.75 87 VAL A N 1
ATOM 672 C CA . VAL A 1 87 ? 8.348 -4.237 -14.099 1.00 94.75 87 VAL A CA 1
ATOM 673 C C . VAL A 1 87 ? 7.142 -4.910 -14.738 1.00 94.75 87 VAL A C 1
ATOM 675 O O . VAL A 1 87 ? 6.440 -4.315 -15.556 1.00 94.75 87 VAL A O 1
ATOM 678 N N . HIS A 1 88 ? 6.902 -6.161 -14.363 1.00 95.12 88 HIS A N 1
ATOM 679 C CA . HIS A 1 88 ? 5.684 -6.884 -14.685 1.00 95.12 88 HIS A CA 1
ATOM 680 C C . HIS A 1 88 ? 4.660 -6.704 -13.562 1.00 95.12 88 HIS A C 1
ATOM 682 O O . HIS A 1 88 ? 5.013 -6.741 -12.382 1.00 95.12 88 HIS A O 1
ATOM 688 N N . VAL A 1 89 ? 3.394 -6.527 -13.942 1.00 96.31 89 VAL A N 1
ATOM 689 C CA . VAL A 1 89 ? 2.271 -6.384 -13.010 1.00 96.31 89 VAL A CA 1
ATOM 690 C C . VAL A 1 89 ? 1.343 -7.573 -13.181 1.00 96.31 89 VAL A C 1
ATOM 692 O O . VAL A 1 89 ? 0.868 -7.850 -14.281 1.00 96.31 89 VAL A O 1
ATOM 695 N N . THR A 1 90 ? 1.063 -8.267 -12.086 1.00 96.38 90 THR A N 1
ATOM 696 C CA . THR A 1 90 ? 0.062 -9.332 -12.030 1.00 96.38 90 THR A CA 1
ATOM 697 C C . THR A 1 90 ? -1.034 -8.934 -11.056 1.00 96.38 90 THR A C 1
ATOM 699 O O . THR A 1 90 ? -0.780 -8.783 -9.857 1.00 96.38 90 THR A O 1
ATOM 702 N N . SER A 1 91 ? -2.263 -8.801 -11.559 1.00 94.56 91 SER A N 1
ATOM 703 C CA . SER A 1 91 ? -3.408 -8.469 -10.717 1.00 94.56 91 SER A CA 1
ATOM 704 C C . SER A 1 91 ? -3.692 -9.560 -9.695 1.00 94.56 91 SER A C 1
ATOM 706 O O . SER A 1 91 ? -3.649 -10.755 -10.001 1.00 94.56 91 SER A O 1
ATOM 708 N N . ARG A 1 92 ? -4.001 -9.150 -8.465 1.00 94.56 92 ARG A N 1
ATOM 709 C CA . ARG A 1 92 ? -4.318 -10.071 -7.369 1.00 94.56 92 ARG A CA 1
ATOM 710 C C . ARG A 1 92 ? -5.603 -9.681 -6.663 1.00 94.56 92 ARG A C 1
ATOM 712 O O . ARG A 1 92 ? -5.978 -8.516 -6.593 1.00 94.56 92 ARG A O 1
ATOM 719 N N . THR A 1 93 ? -6.249 -10.688 -6.086 1.00 93.25 93 THR A N 1
ATOM 720 C CA . THR A 1 93 ? -7.421 -10.489 -5.238 1.00 93.25 93 THR A CA 1
ATOM 721 C C . THR A 1 93 ? -7.038 -9.735 -3.960 1.00 93.25 93 THR A C 1
ATOM 723 O O . THR A 1 93 ? -6.048 -10.107 -3.313 1.00 93.25 93 THR A O 1
ATOM 726 N N . PRO A 1 94 ? -7.830 -8.729 -3.553 1.00 94.69 94 PRO A N 1
ATOM 727 C CA . PRO A 1 94 ? -7.670 -8.048 -2.277 1.00 94.69 94 PRO A CA 1
ATOM 728 C C . PRO A 1 94 ? -7.649 -9.013 -1.092 1.00 94.69 94 PRO A C 1
ATOM 730 O O . PRO A 1 94 ? -8.432 -9.959 -1.021 1.00 94.69 94 PRO A O 1
ATOM 733 N N . ARG A 1 95 ? -6.749 -8.771 -0.140 1.00 93.88 95 ARG A N 1
ATOM 734 C CA . ARG A 1 95 ? -6.499 -9.656 1.010 1.00 93.88 95 ARG A CA 1
ATOM 735 C C . ARG A 1 95 ? -6.167 -8.854 2.264 1.00 93.88 95 ARG A C 1
ATOM 737 O O . ARG A 1 95 ? -6.125 -7.628 2.214 1.00 93.88 95 ARG A O 1
ATOM 744 N N . THR A 1 96 ? -5.910 -9.544 3.374 1.00 96.44 96 THR A N 1
ATOM 745 C CA . THR A 1 96 ? -5.334 -8.931 4.576 1.00 96.44 96 THR A CA 1
ATOM 7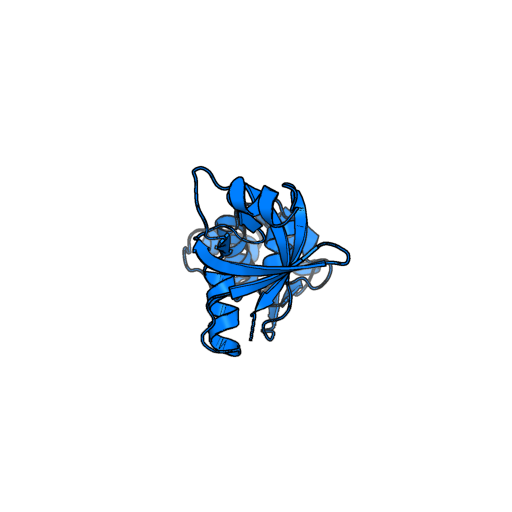46 C C . THR A 1 96 ? -4.031 -8.218 4.238 1.00 96.44 96 THR A C 1
ATOM 748 O O . THR A 1 96 ? -3.180 -8.776 3.538 1.00 96.44 96 THR A O 1
ATOM 751 N N . VAL A 1 97 ? -3.863 -7.012 4.766 1.00 96.31 97 VAL A N 1
ATOM 752 C CA . VAL A 1 97 ? -2.669 -6.196 4.555 1.00 96.31 97 VAL A CA 1
ATOM 753 C C . VAL A 1 97 ? -2.012 -5.851 5.883 1.00 96.31 97 VAL A C 1
ATOM 755 O O . VAL A 1 97 ? -2.674 -5.835 6.920 1.00 96.31 97 VAL A O 1
ATOM 758 N N . ARG A 1 98 ? -0.706 -5.591 5.859 1.00 96.44 98 ARG A N 1
ATOM 759 C CA . ARG A 1 98 ? 0.009 -5.056 7.014 1.00 96.44 98 ARG A CA 1
ATOM 760 C C . ARG A 1 98 ? 0.063 -3.540 6.900 1.00 96.44 98 ARG A C 1
ATOM 762 O O . ARG A 1 98 ? 0.526 -3.035 5.883 1.00 96.44 98 ARG A O 1
ATOM 769 N N . LEU A 1 99 ? -0.402 -2.838 7.927 1.00 97.06 99 LEU A N 1
ATOM 770 C CA . LEU A 1 99 ? -0.316 -1.382 8.018 1.00 97.06 99 LEU A CA 1
ATOM 771 C C . LEU A 1 99 ? 0.500 -0.991 9.242 1.00 97.06 99 LEU A C 1
ATOM 773 O O . LEU A 1 99 ? 0.442 -1.660 10.275 1.00 97.06 99 LEU A O 1
ATOM 777 N N . ARG A 1 100 ? 1.226 0.117 9.132 1.00 96.56 100 ARG A N 1
ATOM 778 C CA . ARG A 1 100 ? 1.868 0.769 10.270 1.00 96.56 100 ARG A CA 1
ATOM 779 C C . ARG A 1 100 ? 0.899 1.761 10.901 1.00 96.56 100 ARG A C 1
ATOM 781 O O . ARG A 1 100 ? 0.338 2.607 10.206 1.00 96.56 100 ARG A O 1
ATOM 788 N N . VAL A 1 101 ? 0.703 1.660 12.207 1.00 97.31 101 VAL A N 1
ATOM 789 C CA . VAL A 1 101 ? -0.124 2.595 12.968 1.00 97.31 101 VAL A CA 1
ATOM 790 C C . VAL A 1 101 ? 0.603 3.930 13.076 1.00 97.31 101 VAL A C 1
ATOM 792 O O . VAL A 1 101 ? 1.747 3.993 13.522 1.00 97.31 101 VAL A O 1
ATOM 795 N N . GLU A 1 102 ? -0.067 5.007 12.697 1.00 96.44 102 GLU A N 1
ATOM 796 C CA . GLU A 1 102 ? 0.439 6.371 12.814 1.00 96.44 102 GLU A CA 1
ATOM 797 C C . GLU A 1 102 ? -0.610 7.255 13.489 1.00 96.44 102 GLU A C 1
ATOM 799 O O . GLU A 1 102 ? -1.812 6.973 13.471 1.00 96.44 102 GLU A O 1
ATOM 804 N N . ARG A 1 103 ? -0.156 8.335 14.123 1.00 94.88 103 ARG A N 1
ATOM 805 C CA . ARG A 1 103 ? -1.059 9.274 14.789 1.00 94.88 103 ARG A CA 1
ATOM 806 C C . ARG A 1 103 ? -1.590 10.292 13.785 1.00 94.88 103 ARG A C 1
ATOM 808 O O . ARG A 1 103 ? -0.807 10.939 13.097 1.00 94.88 103 ARG A O 1
ATOM 815 N N . GLN A 1 104 ? -2.902 10.496 13.772 1.00 93.06 104 GLN A N 1
ATOM 816 C CA . GLN A 1 104 ? -3.511 11.643 13.105 1.00 93.06 104 GLN A CA 1
ATOM 817 C C . GLN A 1 104 ? -3.480 12.880 14.010 1.00 93.06 104 GLN A C 1
ATOM 819 O O . GLN A 1 104 ? -3.553 12.784 15.242 1.00 93.06 104 GLN A O 1
ATOM 824 N N . GLU A 1 105 ? -3.402 14.057 13.398 1.00 85.25 105 GLU A N 1
ATOM 825 C CA . GLU A 1 105 ? -3.559 15.317 14.116 1.00 85.25 105 GLU A CA 1
ATOM 826 C C . GLU A 1 105 ? -5.041 15.607 14.386 1.00 85.25 105 GLU A C 1
ATOM 828 O O . GLU A 1 105 ? -5.905 15.366 13.546 1.00 85.25 105 GLU A O 1
ATOM 833 N N . GLY A 1 106 ? -5.331 16.147 15.571 1.00 80.06 106 GLY A N 1
ATOM 834 C CA . GLY A 1 106 ? -6.688 16.500 15.990 1.00 80.06 106 GLY A CA 1
ATOM 835 C C . GLY A 1 106 ? -7.470 15.374 16.690 1.00 80.06 106 GLY A C 1
ATOM 836 O O . GLY A 1 106 ? -7.057 14.210 16.684 1.00 80.06 106 GLY A O 1
ATOM 837 N N . PRO A 1 107 ? -8.579 15.734 17.359 1.00 76.69 107 PRO A N 1
ATOM 838 C CA . PRO A 1 107 ? -9.487 14.773 17.979 1.00 76.69 107 PRO A CA 1
ATOM 839 C C . PRO A 1 107 ? -10.290 14.023 16.911 1.00 76.69 107 PRO A C 1
ATOM 841 O O . PRO A 1 107 ? -10.545 14.556 15.829 1.00 76.69 107 PRO A O 1
ATOM 844 N N . GLY A 1 108 ? -10.732 12.803 17.207 1.00 80.50 108 GLY A N 1
ATOM 845 C CA . GLY A 1 108 ? -11.606 12.079 16.286 1.00 80.50 108 GLY A CA 1
ATOM 846 C C . GLY A 1 108 ? -11.933 10.660 16.723 1.00 80.50 108 GLY A C 1
ATOM 847 O O . GLY A 1 108 ? -11.160 10.008 17.415 1.00 80.50 108 GLY A O 1
ATOM 848 N N . SER A 1 109 ? -13.086 10.164 16.284 1.00 83.12 109 SER A N 1
ATOM 849 C CA . SER A 1 109 ? -13.540 8.792 16.543 1.00 83.12 109 SER A CA 1
ATOM 850 C C . SER A 1 109 ? -13.378 7.858 15.343 1.00 83.12 109 SER A C 1
ATOM 852 O O . SER A 1 109 ? -13.768 6.697 15.425 1.00 83.12 109 SER A O 1
ATOM 854 N N . LEU A 1 110 ? -12.851 8.364 14.227 1.00 90.06 110 LEU A N 1
ATOM 855 C CA . LEU A 1 110 ? -12.686 7.626 12.979 1.00 90.06 110 LEU A CA 1
ATOM 856 C C . LEU A 1 110 ? -11.211 7.334 12.729 1.00 90.06 110 LEU A C 1
ATOM 858 O O . LEU A 1 110 ? -10.348 8.169 13.014 1.00 90.06 110 LEU A O 1
ATOM 862 N N . ALA A 1 111 ? -10.949 6.139 12.211 1.00 94.94 111 ALA A N 1
ATOM 863 C CA . ALA A 1 111 ? -9.648 5.746 11.702 1.00 94.94 111 ALA A CA 1
ATOM 864 C C . ALA A 1 111 ? -9.558 6.072 10.206 1.00 94.94 111 ALA A C 1
ATOM 866 O O . ALA A 1 111 ? -10.555 5.968 9.492 1.00 94.94 111 ALA A O 1
ATOM 867 N N . TYR A 1 112 ? -8.369 6.409 9.708 1.00 96.12 112 TYR A N 1
ATOM 868 C CA . TYR A 1 112 ? -8.167 6.637 8.277 1.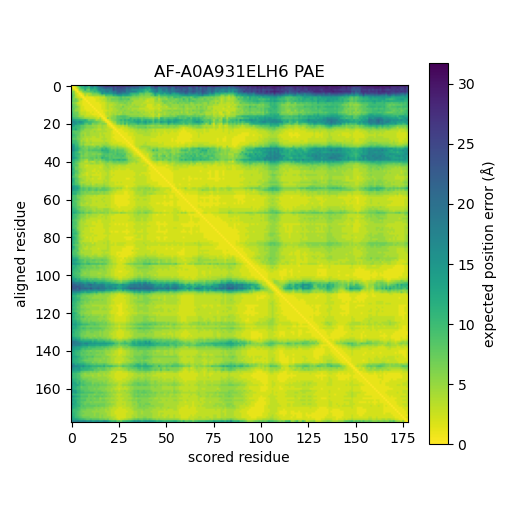00 96.12 112 TYR A CA 1
ATOM 869 C C . TYR A 1 112 ? -7.248 5.602 7.641 1.00 96.12 112 TYR A C 1
ATOM 871 O O . TYR A 1 112 ? -6.223 5.213 8.208 1.00 96.12 112 TYR A O 1
ATOM 879 N N . VAL A 1 113 ? -7.607 5.200 6.425 1.00 96.31 113 VAL A N 1
ATOM 880 C CA . VAL A 1 113 ? -6.828 4.296 5.570 1.00 96.31 113 VAL A CA 1
ATOM 881 C C . VAL A 1 113 ? -6.778 4.819 4.144 1.00 96.31 113 VAL A C 1
ATOM 883 O O . VAL A 1 113 ? -7.577 5.671 3.755 1.00 96.31 113 VAL A O 1
ATOM 886 N N . ASP A 1 114 ? -5.854 4.288 3.349 1.00 95.12 114 ASP A N 1
ATOM 887 C CA . ASP A 1 114 ? -5.652 4.775 1.992 1.00 95.12 114 ASP A CA 1
ATOM 888 C C . ASP A 1 114 ? -6.896 4.584 1.124 1.00 95.12 114 ASP A C 1
ATOM 890 O O . ASP A 1 114 ? -7.514 3.514 1.107 1.00 95.12 114 ASP A O 1
ATOM 894 N N . THR A 1 115 ? -7.255 5.632 0.384 1.00 94.50 115 THR A N 1
ATOM 895 C CA . THR A 1 115 ? -8.408 5.619 -0.518 1.00 94.50 115 THR A CA 1
ATOM 896 C C . THR A 1 115 ? -8.342 4.462 -1.515 1.00 94.50 115 THR A C 1
ATOM 898 O O . THR A 1 115 ? -9.363 3.810 -1.742 1.00 94.50 115 THR A O 1
ATOM 901 N N . GLN A 1 116 ? -7.168 4.164 -2.086 1.00 92.88 116 GLN A N 1
ATOM 902 C CA . GLN A 1 116 ? -7.018 3.072 -3.056 1.00 92.88 116 GLN A CA 1
ATOM 903 C C . GLN A 1 116 ? -7.154 1.705 -2.389 1.00 92.88 116 GLN A C 1
ATOM 905 O O . GLN A 1 116 ? -7.738 0.790 -2.968 1.00 92.88 116 GLN A O 1
ATOM 910 N N . LEU A 1 117 ? -6.668 1.567 -1.154 1.00 95.62 117 LEU A N 1
ATOM 911 C CA . LEU A 1 117 ? -6.807 0.336 -0.379 1.00 95.62 117 LEU A CA 1
ATOM 912 C C . LEU A 1 117 ? -8.278 0.046 -0.069 1.00 95.62 117 LEU A C 1
ATOM 914 O O . LEU A 1 117 ? -8.767 -1.060 -0.315 1.00 95.62 117 LEU A O 1
ATOM 918 N N . LEU A 1 118 ? -8.996 1.059 0.419 1.00 95.88 118 LEU A N 1
ATOM 919 C CA . LEU A 1 118 ? -10.410 0.938 0.753 1.00 95.88 118 LEU A CA 1
ATOM 920 C C . LEU A 1 118 ? -11.263 0.674 -0.493 1.00 95.88 118 LEU A C 1
ATOM 922 O O . LEU A 1 118 ? -12.159 -0.170 -0.451 1.00 95.88 118 LEU A O 1
ATOM 926 N N . ARG A 1 119 ? -10.959 1.351 -1.608 1.00 95.06 119 ARG A N 1
ATOM 927 C CA . ARG A 1 119 ? -11.599 1.116 -2.907 1.00 95.06 119 ARG A CA 1
ATOM 928 C C . ARG A 1 119 ? -11.378 -0.315 -3.385 1.00 95.06 119 ARG A C 1
ATOM 930 O O . ARG A 1 119 ? -12.355 -1.008 -3.640 1.00 95.06 119 ARG A O 1
ATOM 937 N N . ALA A 1 120 ? -10.132 -0.786 -3.425 1.00 95.56 120 ALA A N 1
ATOM 938 C CA . ALA A 1 120 ? -9.815 -2.133 -3.892 1.00 95.56 120 ALA A CA 1
ATOM 939 C C . ALA A 1 120 ? -10.538 -3.216 -3.074 1.00 95.56 120 ALA A C 1
ATOM 941 O O . ALA A 1 120 ? -11.065 -4.170 -3.643 1.00 95.56 120 ALA A O 1
ATOM 942 N N . TRP A 1 121 ? -10.632 -3.064 -1.748 1.00 97.00 121 TRP A N 1
ATOM 943 C CA . TRP A 1 121 ? -11.442 -3.974 -0.937 1.00 97.00 121 TRP A CA 1
ATOM 944 C C . TRP A 1 121 ? -12.936 -3.883 -1.245 1.00 97.00 121 TRP A C 1
ATOM 946 O O . TRP A 1 121 ? -13.574 -4.926 -1.373 1.00 97.00 121 TRP A O 1
ATOM 956 N N . ARG A 1 122 ? -13.504 -2.679 -1.358 1.00 96.69 122 ARG A N 1
ATOM 957 C CA . ARG A 1 122 ? -14.945 -2.495 -1.605 1.00 96.69 122 ARG A CA 1
ATOM 958 C C . ARG A 1 122 ? -15.375 -2.983 -2.983 1.00 96.69 122 ARG A C 1
ATOM 960 O O . ARG A 1 122 ? -16.440 -3.583 -3.100 1.00 96.69 122 ARG A O 1
ATOM 967 N N . ASP A 1 123 ? -14.529 -2.804 -3.990 1.00 95.88 123 ASP A N 1
ATOM 968 C CA . ASP A 1 123 ? -14.768 -3.298 -5.347 1.00 95.88 123 ASP A CA 1
ATOM 969 C C . ASP A 1 123 ? -14.847 -4.838 -5.383 1.00 95.88 123 ASP A C 1
ATOM 971 O O . ASP A 1 123 ? -15.548 -5.403 -6.219 1.00 95.88 123 ASP A O 1
ATOM 975 N N . HIS A 1 124 ? -14.167 -5.529 -4.457 1.00 96.31 124 HIS A N 1
ATOM 976 C CA . HIS A 1 124 ? -14.150 -6.993 -4.391 1.00 96.31 124 HIS A CA 1
ATOM 977 C C . HIS A 1 124 ? -15.157 -7.594 -3.397 1.00 96.31 124 HIS A C 1
ATOM 979 O O . HIS A 1 124 ? -15.845 -8.555 -3.731 1.00 96.31 124 HIS A O 1
ATOM 985 N N . TYR A 1 125 ? -15.232 -7.061 -2.175 1.00 95.88 125 TYR A N 1
ATOM 986 C CA . TYR A 1 125 ? -16.037 -7.617 -1.078 1.00 95.88 125 TYR A CA 1
ATOM 987 C C . TYR A 1 125 ? -17.404 -6.934 -0.905 1.00 95.88 125 TYR A C 1
ATOM 989 O O . TYR A 1 125 ? -18.230 -7.415 -0.132 1.00 95.88 125 TYR A O 1
ATOM 997 N N . GLY A 1 126 ? -17.662 -5.835 -1.617 1.00 96.19 126 GLY A N 1
ATOM 998 C CA . GLY A 1 126 ? -18.855 -5.010 -1.444 1.00 96.19 126 GLY A CA 1
ATOM 999 C C . GLY A 1 126 ? -18.682 -3.915 -0.388 1.00 96.19 126 GLY A C 1
ATOM 1000 O O . GLY A 1 126 ? -17.595 -3.677 0.138 1.00 96.19 126 GLY A O 1
ATOM 1001 N N . ALA A 1 127 ? -19.768 -3.196 -0.101 1.00 95.25 127 ALA A N 1
ATOM 1002 C CA . ALA A 1 127 ? -19.744 -2.082 0.839 1.00 95.25 127 ALA A CA 1
ATOM 1003 C C . ALA A 1 127 ? -19.573 -2.558 2.292 1.00 95.25 127 ALA A C 1
ATOM 1005 O O . ALA A 1 127 ? -20.267 -3.464 2.745 1.00 95.25 127 ALA A O 1
ATOM 1006 N N . PHE A 1 128 ? -18.684 -1.890 3.027 1.00 96.56 128 PHE A N 1
ATOM 1007 C CA . PHE A 1 128 ? -18.486 -2.045 4.467 1.00 96.56 128 PHE A CA 1
ATOM 1008 C C . PHE A 1 128 ? -17.992 -0.721 5.070 1.00 96.56 128 PHE A C 1
ATOM 1010 O O . PHE A 1 128 ? -17.389 0.115 4.380 1.00 96.56 128 PHE A O 1
ATOM 1017 N N . GLU A 1 129 ? -18.231 -0.544 6.367 1.00 95.25 129 GLU A N 1
ATOM 1018 C CA . GLU A 1 129 ? -17.898 0.681 7.113 1.00 95.25 129 GLU A CA 1
ATOM 1019 C C . GLU A 1 129 ? -16.691 0.512 8.040 1.00 95.25 129 GLU A C 1
ATOM 1021 O O . GLU A 1 129 ? -16.080 1.496 8.451 1.00 95.25 129 GLU A O 1
ATOM 1026 N N . ALA A 1 130 ? -16.333 -0.731 8.365 1.00 97.19 130 ALA A N 1
ATOM 1027 C CA . ALA A 1 130 ? -15.308 -1.028 9.350 1.00 97.19 130 ALA A CA 1
ATOM 1028 C C . ALA A 1 130 ? -14.254 -2.012 8.839 1.00 97.19 130 ALA A C 1
ATOM 1030 O O . ALA A 1 130 ? -14.496 -2.814 7.934 1.00 97.19 130 ALA A O 1
ATOM 1031 N N . LEU A 1 131 ? -13.082 -1.961 9.464 1.00 97.62 131 LEU A N 1
ATOM 1032 C CA . LEU A 1 131 ? -12.005 -2.928 9.294 1.00 97.62 131 LEU A CA 1
ATOM 1033 C C . LEU A 1 131 ? -11.781 -3.681 10.602 1.00 97.62 131 LEU A C 1
ATOM 1035 O O . LEU A 1 131 ? -11.869 -3.104 11.687 1.00 97.62 131 LEU A O 1
ATOM 1039 N N . GLU A 1 132 ? -11.453 -4.960 10.487 1.00 98.19 132 GLU A N 1
ATOM 1040 C CA . GLU A 1 132 ? -10.842 -5.718 11.572 1.00 98.19 132 GLU A CA 1
ATOM 1041 C C . GLU A 1 132 ? -9.341 -5.420 11.582 1.00 98.19 132 GLU A C 1
ATOM 1043 O O . GLU A 1 132 ? -8.665 -5.517 10.552 1.00 98.19 132 GLU A O 1
ATOM 1048 N N . VAL A 1 133 ? -8.822 -5.057 12.751 1.00 98.00 133 VAL A N 1
ATOM 1049 C CA . VAL A 1 133 ? -7.417 -4.723 12.990 1.00 98.00 133 VAL A CA 1
ATOM 1050 C C . VAL A 1 133 ? -6.876 -5.654 14.060 1.00 98.00 133 VAL A C 1
ATOM 1052 O O . VAL A 1 133 ? -7.318 -5.623 15.206 1.00 98.00 133 VAL A O 1
ATOM 1055 N N . ARG A 1 134 ? -5.897 -6.482 13.697 1.00 98.00 134 ARG A N 1
ATOM 1056 C CA . ARG A 1 134 ? -5.224 -7.410 14.605 1.00 98.00 134 ARG A CA 1
ATOM 1057 C C . ARG A 1 134 ? -3.847 -6.902 14.998 1.00 98.00 134 ARG A C 1
ATOM 1059 O O . ARG A 1 134 ? -2.967 -6.768 14.146 1.00 98.00 134 ARG A O 1
ATOM 1066 N N . SER A 1 135 ? -3.670 -6.745 16.304 1.00 95.75 135 SER A N 1
ATOM 1067 C CA . SER A 1 135 ? -2.410 -6.455 16.982 1.00 95.75 135 SER A CA 1
ATOM 1068 C C . SER A 1 135 ? -2.069 -7.634 17.901 1.00 95.75 135 SER A C 1
ATOM 1070 O O . SER A 1 135 ? -2.801 -7.956 18.842 1.00 95.75 135 SER A O 1
ATOM 1072 N N . GLY A 1 136 ? -0.977 -8.344 17.610 1.00 91.19 136 GLY A N 1
ATOM 1073 C CA . GLY A 1 136 ? -0.588 -9.538 18.367 1.00 91.19 136 GLY A CA 1
ATOM 1074 C C . GLY A 1 136 ? -1.739 -10.547 18.525 1.00 91.19 136 GLY A C 1
ATOM 1075 O O . GLY A 1 136 ? -2.222 -11.107 17.541 1.00 91.19 136 GLY A O 1
ATOM 1076 N N . ASN A 1 137 ? -2.181 -10.758 19.772 1.00 89.50 137 ASN A N 1
ATOM 1077 C CA . ASN A 1 137 ? -3.226 -11.725 20.139 1.00 89.50 137 ASN A CA 1
ATOM 1078 C C . ASN A 1 137 ? -4.637 -11.128 20.271 1.00 89.50 137 ASN A C 1
ATOM 1080 O O . ASN A 1 137 ? -5.554 -11.847 20.664 1.00 89.50 137 ASN A O 1
ATOM 1084 N N . HIS A 1 138 ? -4.827 -9.840 19.982 1.00 93.19 138 HIS A N 1
ATOM 1085 C CA . HIS A 1 138 ? -6.137 -9.198 20.061 1.00 93.19 138 HIS A CA 1
ATOM 1086 C C . HIS A 1 138 ? -6.544 -8.602 18.715 1.00 93.19 138 HIS A C 1
ATOM 1088 O O . HIS A 1 138 ? -5.719 -8.355 17.833 1.00 93.19 138 HIS A O 1
ATOM 1094 N N . SER A 1 139 ? -7.847 -8.441 18.516 1.00 95.94 139 SER A N 1
ATOM 1095 C CA . SER A 1 139 ? -8.413 -7.828 17.317 1.00 95.94 139 SER A CA 1
ATOM 1096 C C . SER A 1 139 ? -9.489 -6.839 17.720 1.00 95.94 139 SER A C 1
ATOM 1098 O O . SER A 1 139 ? -10.230 -7.078 18.675 1.00 95.94 139 SER A O 1
ATOM 1100 N N . VAL A 1 140 ? -9.530 -5.715 17.018 1.00 96.44 140 VAL A N 1
ATOM 1101 C CA . VAL A 1 140 ? -10.480 -4.631 17.242 1.00 96.44 140 VAL A CA 1
ATOM 1102 C C . VAL A 1 140 ? -11.126 -4.259 15.919 1.00 96.44 140 VAL A C 1
ATOM 1104 O O . VAL A 1 140 ? -10.480 -4.282 14.873 1.00 96.44 140 VAL A O 1
ATOM 1107 N N . ARG A 1 141 ? -12.400 -3.880 15.972 1.00 96.94 141 ARG A N 1
ATOM 1108 C CA . ARG A 1 141 ? -13.126 -3.362 14.817 1.00 96.94 141 ARG A CA 1
ATOM 1109 C C . ARG A 1 141 ? -13.091 -1.840 14.850 1.00 96.94 141 ARG A C 1
ATOM 1111 O O . ARG A 1 141 ? -13.535 -1.248 15.832 1.00 96.94 141 ARG A O 1
ATOM 1118 N N . LEU A 1 142 ? -12.588 -1.222 13.785 1.00 96.69 142 LEU A N 1
ATOM 1119 C CA . LEU A 1 142 ? -12.498 0.233 13.644 1.00 96.69 142 LEU A CA 1
ATOM 1120 C C . LEU A 1 142 ? -13.369 0.699 12.484 1.00 96.69 142 LEU A C 1
ATOM 1122 O O . LEU A 1 142 ? -13.262 0.155 11.388 1.00 96.69 142 LEU A O 1
ATOM 1126 N N . VAL A 1 143 ? -14.199 1.717 12.711 1.00 96.12 143 VAL A N 1
ATOM 1127 C CA . VAL A 1 143 ? -14.879 2.432 11.621 1.00 96.12 143 VAL A CA 1
ATOM 1128 C C . VAL A 1 143 ? -13.839 3.259 10.876 1.00 96.12 143 VAL A C 1
ATOM 1130 O O . VAL A 1 143 ? -13.031 3.944 11.513 1.00 96.12 143 VAL A O 1
ATOM 1133 N N . VAL A 1 144 ? -13.845 3.170 9.545 1.00 95.69 144 VAL A N 1
ATOM 1134 C CA . VAL A 1 144 ? -12.809 3.783 8.711 1.00 95.69 144 VAL A CA 1
ATOM 1135 C C . VAL A 1 144 ? -13.354 4.746 7.671 1.00 95.69 144 VAL A C 1
ATOM 1137 O O . VAL A 1 144 ? -14.374 4.493 7.028 1.00 95.69 144 VAL A O 1
ATOM 1140 N N . GLU A 1 145 ? -12.592 5.807 7.432 1.00 95.31 145 GLU A N 1
ATOM 1141 C CA . GLU A 1 145 ? -12.788 6.722 6.316 1.00 95.31 145 GLU A CA 1
ATOM 1142 C C . GLU A 1 145 ? -11.586 6.705 5.358 1.00 95.31 145 GLU A C 1
ATOM 1144 O O . GLU A 1 145 ? -10.448 6.448 5.772 1.00 95.31 145 GLU A O 1
ATOM 1149 N N . PRO A 1 146 ? -11.816 6.950 4.055 1.00 95.06 146 PRO A N 1
ATOM 1150 C CA . PRO A 1 146 ? -10.731 7.084 3.099 1.00 95.06 146 PRO A CA 1
ATOM 1151 C C . PRO A 1 146 ? -9.947 8.373 3.359 1.00 95.06 146 PRO A C 1
ATOM 1153 O O . PRO A 1 146 ? -10.526 9.450 3.488 1.00 95.06 146 PRO A O 1
ATOM 1156 N N . HIS A 1 147 ? -8.623 8.274 3.353 1.00 93.50 147 HIS A N 1
ATOM 1157 C CA . HIS A 1 147 ? -7.722 9.418 3.356 1.00 93.50 147 HIS A CA 1
ATOM 1158 C C . HIS A 1 147 ? -6.647 9.216 2.295 1.00 93.50 147 HIS A C 1
ATOM 1160 O O . HIS A 1 147 ? -5.979 8.179 2.241 1.00 93.50 147 HIS A O 1
ATOM 1166 N N . SER A 1 148 ? -6.471 10.223 1.445 1.00 87.88 148 SER A N 1
ATOM 1167 C CA . SER A 1 148 ? -5.503 10.175 0.353 1.00 87.88 148 SER A CA 1
ATOM 1168 C C . SER A 1 148 ? -4.073 10.061 0.872 1.00 87.88 148 SER A C 1
ATOM 1170 O O . SER A 1 148 ? -3.726 10.637 1.908 1.00 87.88 148 SER A O 1
ATOM 1172 N N . SER A 1 149 ? -3.245 9.342 0.117 1.00 81.81 149 SER A N 1
ATOM 1173 C CA . SER A 1 149 ? -1.786 9.322 0.265 1.00 81.81 149 SER A CA 1
ATOM 1174 C C . SER A 1 149 ? -1.305 8.838 1.642 1.00 81.81 149 SER A C 1
ATOM 1176 O O . SER A 1 149 ? -0.205 9.167 2.098 1.00 81.81 149 SER A O 1
ATOM 1178 N N . THR A 1 150 ? -2.110 8.015 2.321 1.00 88.12 150 THR A N 1
ATOM 1179 C CA . THR A 1 150 ? -1.693 7.352 3.564 1.00 88.12 150 THR A CA 1
ATOM 1180 C C . THR A 1 150 ? -0.875 6.097 3.266 1.00 88.12 150 THR A C 1
ATOM 1182 O O . THR A 1 150 ? 0.005 5.757 4.056 1.00 88.12 150 THR A O 1
ATOM 1185 N N . GLY A 1 151 ? -1.039 5.476 2.095 1.00 90.75 151 GLY A N 1
ATOM 1186 C CA . GLY A 1 151 ? -0.253 4.316 1.677 1.00 90.75 151 GLY A CA 1
ATOM 1187 C C . GLY A 1 151 ? -0.420 3.137 2.640 1.00 90.75 151 GLY A C 1
ATOM 1188 O O . GLY A 1 151 ? -1.534 2.750 2.978 1.00 90.75 151 GLY A O 1
ATOM 1189 N N . ALA A 1 152 ? 0.689 2.573 3.120 1.00 94.06 152 ALA A N 1
ATOM 1190 C CA . ALA A 1 152 ? 0.687 1.447 4.059 1.00 94.06 152 ALA A CA 1
ATOM 1191 C C . ALA A 1 152 ? 0.512 1.867 5.538 1.00 94.06 152 ALA A C 1
ATOM 1193 O O . ALA A 1 152 ? 1.111 1.270 6.437 1.00 94.06 152 ALA A O 1
ATOM 1194 N N . ARG A 1 153 ? -0.280 2.913 5.808 1.00 96.12 153 ARG A N 1
ATOM 1195 C CA . ARG A 1 153 ? -0.493 3.465 7.156 1.00 96.12 153 ARG A CA 1
ATOM 1196 C C . ARG A 1 153 ? -1.959 3.388 7.578 1.00 96.12 153 ARG A C 1
ATOM 1198 O O . ARG A 1 153 ? -2.854 3.589 6.763 1.00 96.12 153 ARG A O 1
ATOM 1205 N N . LEU A 1 154 ? -2.178 3.134 8.866 1.00 97.25 154 LEU A N 1
ATOM 1206 C CA . LEU A 1 154 ? -3.464 3.270 9.550 1.00 97.25 154 LEU A CA 1
ATOM 1207 C C . LEU A 1 154 ? -3.370 4.489 10.469 1.00 97.25 154 LEU A C 1
ATOM 1209 O O . LEU A 1 154 ? -2.627 4.449 11.451 1.00 97.25 154 LEU A O 1
ATOM 1213 N N . LEU A 1 155 ? -4.084 5.568 10.148 1.00 96.81 155 LEU A N 1
ATOM 1214 C CA . LEU A 1 155 ? -4.053 6.783 10.962 1.00 96.81 155 LEU A CA 1
ATOM 1215 C C . LEU A 1 155 ? -5.129 6.721 12.041 1.00 96.81 155 LEU A C 1
ATOM 1217 O O . LEU A 1 155 ? -6.296 6.473 11.736 1.00 96.81 155 LEU A O 1
ATOM 1221 N N . LEU A 1 156 ? -4.734 6.963 13.288 1.00 97.06 156 LEU A N 1
ATOM 1222 C CA . LEU A 1 156 ? -5.619 6.925 14.449 1.00 97.06 156 LEU A CA 1
ATOM 1223 C C . LEU A 1 156 ? -5.490 8.200 15.285 1.00 97.06 156 LEU A C 1
ATOM 1225 O O . LEU A 1 156 ? -4.396 8.748 15.452 1.00 97.06 156 LEU A O 1
ATOM 1229 N N . SER A 1 157 ? -6.603 8.652 15.865 1.00 95.81 157 SER A N 1
ATOM 1230 C CA . SER A 1 157 ? -6.586 9.685 16.904 1.00 95.81 157 SER A CA 1
ATOM 1231 C C . SER A 1 157 ? -5.915 9.182 18.181 1.00 95.81 157 SER A C 1
ATOM 1233 O O . SER A 1 157 ? -5.795 7.980 18.426 1.00 95.81 157 SER A O 1
ATOM 1235 N N . ALA A 1 158 ? -5.514 10.119 19.042 1.00 94.44 158 ALA A N 1
ATOM 1236 C CA . ALA A 1 158 ? -5.005 9.773 20.367 1.00 94.44 158 ALA A CA 1
ATOM 1237 C C . ALA A 1 158 ? -6.048 9.005 21.202 1.00 94.44 158 ALA A C 1
ATOM 1239 O O . ALA A 1 158 ? -5.674 8.114 21.964 1.00 94.44 158 ALA A O 1
ATOM 1240 N N . GLU A 1 159 ? -7.341 9.312 21.032 1.00 94.00 159 GLU A N 1
ATOM 1241 C CA . GLU A 1 159 ? -8.422 8.599 21.714 1.00 94.00 159 GLU A CA 1
ATOM 1242 C C . GLU A 1 159 ? -8.517 7.141 21.250 1.00 94.00 159 GLU A C 1
ATOM 1244 O O . GLU A 1 159 ? -8.579 6.243 22.089 1.00 94.00 159 GLU A O 1
ATOM 1249 N N . LEU A 1 160 ? -8.474 6.894 19.936 1.00 95.12 160 LEU A N 1
ATOM 1250 C CA . LEU A 1 160 ? -8.541 5.541 19.375 1.00 95.12 160 LEU A CA 1
ATOM 1251 C C . LEU A 1 160 ? -7.311 4.705 19.736 1.00 95.12 160 LEU A C 1
ATOM 1253 O O . LEU A 1 160 ? -7.463 3.541 20.102 1.00 95.12 160 LEU A O 1
ATOM 1257 N N . LEU A 1 161 ? -6.112 5.297 19.684 1.00 95.62 161 LEU A N 1
ATOM 1258 C CA . LEU A 1 161 ? -4.873 4.634 20.106 1.00 95.62 161 LEU A CA 1
ATOM 1259 C C . LEU A 1 161 ? -4.978 4.148 21.555 1.00 95.62 161 LEU A C 1
ATOM 1261 O O . LEU A 1 161 ? -4.723 2.980 21.840 1.00 95.62 161 LEU A O 1
ATOM 1265 N N . PHE A 1 162 ? -5.412 5.029 22.461 1.00 93.88 162 PHE A N 1
ATOM 1266 C CA . PHE A 1 162 ? -5.565 4.694 23.874 1.00 93.88 162 PHE A CA 1
ATOM 1267 C C . PHE A 1 162 ? -6.674 3.660 24.108 1.00 93.88 162 PHE A C 1
ATOM 1269 O O . PHE A 1 162 ? -6.452 2.666 24.796 1.00 93.88 162 PHE A O 1
ATOM 1276 N N . PHE A 1 163 ? -7.856 3.869 23.524 1.00 94.00 163 PHE A N 1
ATOM 1277 C CA . PHE A 1 163 ? -9.023 3.015 23.753 1.00 94.00 163 PHE A CA 1
ATOM 1278 C C . PHE A 1 163 ? -8.815 1.587 23.240 1.00 94.00 163 PHE A C 1
ATOM 1280 O O . PHE A 1 163 ? -9.209 0.628 23.902 1.00 94.00 163 PHE A O 1
ATOM 1287 N N . HIS A 1 164 ? -8.170 1.439 22.082 1.00 94.56 164 HIS A N 1
ATOM 1288 C CA . HIS A 1 164 ? -7.889 0.139 21.477 1.00 94.56 164 HIS A CA 1
ATOM 1289 C C . HIS A 1 164 ? -6.517 -0.431 21.853 1.00 94.56 164 HIS A C 1
ATOM 1291 O O . HIS A 1 164 ? -6.167 -1.499 21.362 1.00 94.56 164 HIS A O 1
ATOM 1297 N N . ASN A 1 165 ? -5.764 0.245 22.730 1.00 95.00 165 ASN A N 1
ATOM 1298 C CA . ASN A 1 165 ? -4.425 -0.159 23.161 1.00 95.00 165 ASN A CA 1
ATOM 1299 C C . ASN A 1 165 ? -3.466 -0.423 21.978 1.00 95.00 165 ASN A C 1
ATOM 1301 O O . ASN A 1 165 ? -2.714 -1.397 21.971 1.00 95.00 165 ASN A O 1
ATOM 1305 N N . LEU A 1 166 ? -3.510 0.458 20.976 1.00 96.06 166 LEU A N 1
ATOM 1306 C CA . LEU A 1 166 ? -2.643 0.431 19.798 1.00 96.06 166 LEU A CA 1
ATOM 1307 C C . LEU A 1 166 ? -1.521 1.460 19.951 1.00 96.06 166 LEU A C 1
ATOM 1309 O O . LEU A 1 166 ? -1.739 2.559 20.469 1.00 96.06 166 LEU A O 1
ATOM 1313 N N . SER A 1 167 ? -0.320 1.124 19.480 1.00 96.12 167 SER A N 1
ATOM 1314 C CA . SER A 1 167 ? 0.852 2.002 19.590 1.00 96.12 167 SER A CA 1
ATOM 1315 C C . SER A 1 167 ? 1.259 2.604 18.248 1.00 96.12 167 SER A C 1
ATOM 1317 O O . SER A 1 167 ? 1.233 1.943 17.217 1.00 96.12 167 SER A O 1
ATOM 1319 N N . VAL A 1 168 ? 1.709 3.860 18.251 1.00 96.75 168 VAL A N 1
ATOM 1320 C CA . VAL A 1 168 ? 2.314 4.470 17.054 1.00 96.75 168 VAL A CA 1
ATOM 1321 C C . VAL A 1 168 ? 3.588 3.713 16.674 1.00 96.75 168 VAL A C 1
ATOM 1323 O O . VAL A 1 168 ? 4.412 3.394 17.530 1.00 96.75 168 VAL A O 1
ATOM 1326 N N . GLY A 1 169 ? 3.755 3.449 15.381 1.00 95.56 169 GLY A N 1
ATOM 1327 C CA . GLY A 1 169 ? 4.850 2.662 14.823 1.00 95.56 169 GLY A CA 1
ATOM 1328 C C . GLY A 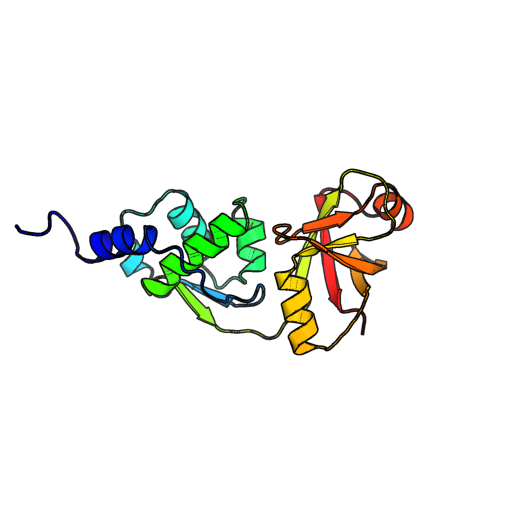1 169 ? 4.630 1.150 14.874 1.00 95.56 169 GLY A C 1
ATOM 1329 O O . GLY A 1 169 ? 5.447 0.411 14.329 1.00 95.56 169 GLY A O 1
ATOM 1330 N N . GLU A 1 170 ? 3.547 0.686 15.494 1.00 96.00 170 GLU A N 1
ATOM 1331 C CA . GLU A 1 170 ? 3.186 -0.726 15.526 1.00 96.00 170 GLU A CA 1
ATOM 1332 C C . GLU A 1 170 ? 2.716 -1.218 14.153 1.00 96.00 170 GLU A C 1
ATOM 1334 O O . GLU A 1 170 ? 1.993 -0.520 13.442 1.00 96.00 170 GLU A O 1
ATOM 1339 N N . GLU A 1 171 ? 3.095 -2.442 13.785 1.00 96.88 171 GLU A N 1
ATOM 1340 C CA . GLU A 1 171 ? 2.558 -3.113 12.605 1.00 96.88 171 GLU A CA 1
ATOM 1341 C C . GLU A 1 171 ? 1.332 -3.956 12.964 1.00 96.88 171 GLU A C 1
ATOM 1343 O O . GLU A 1 171 ? 1.404 -4.876 13.781 1.00 96.88 171 GLU A O 1
ATOM 1348 N N . VAL A 1 172 ? 0.218 -3.688 12.291 1.00 97.69 172 VAL A N 1
ATOM 1349 C CA . VAL A 1 172 ? -1.054 -4.390 12.480 1.00 97.69 172 VAL A CA 1
ATOM 1350 C C . VAL A 1 172 ? -1.497 -5.072 11.195 1.00 97.69 172 VAL A C 1
ATOM 1352 O O . VAL A 1 172 ? -1.172 -4.637 10.090 1.00 97.69 172 VAL A O 1
ATOM 1355 N N . LEU A 1 173 ? -2.250 -6.160 11.331 1.00 98.06 173 LEU A N 1
ATOM 1356 C CA . LEU A 1 173 ? -2.885 -6.827 10.196 1.00 98.06 173 LEU A CA 1
ATOM 1357 C C . LEU A 1 173 ? -4.322 -6.347 10.064 1.00 98.06 173 LEU A C 1
ATOM 1359 O O . LEU A 1 173 ? -5.061 -6.369 11.042 1.00 98.06 173 LEU A O 1
ATOM 1363 N N . VAL A 1 174 ? -4.710 -5.942 8.861 1.00 97.94 174 VAL A N 1
ATOM 1364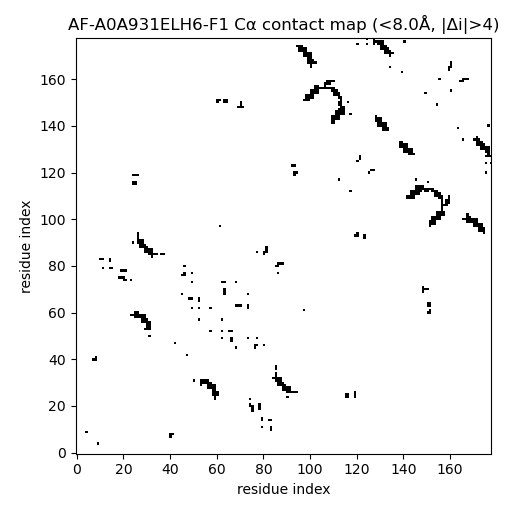 C CA . VAL A 1 174 ? -5.973 -5.245 8.608 1.00 97.94 174 VAL A CA 1
ATOM 1365 C C . VAL A 1 174 ? -6.726 -5.895 7.455 1.00 97.94 174 VAL A C 1
ATOM 1367 O O . VAL A 1 174 ? -6.125 -6.233 6.430 1.00 97.94 174 VAL A O 1
ATOM 1370 N N . TRP A 1 175 ? -8.032 -6.097 7.621 1.00 97.75 175 TRP A N 1
ATOM 1371 C CA . TRP A 1 175 ? -8.918 -6.631 6.582 1.00 97.75 175 TRP A CA 1
ATOM 1372 C C . TRP A 1 175 ? -10.364 -6.126 6.742 1.00 97.75 175 TRP A C 1
ATOM 1374 O O . TRP A 1 175 ? -10.718 -5.634 7.815 1.00 97.75 175 TRP A O 1
ATOM 1384 N N . PRO A 1 176 ? -11.212 -6.230 5.698 1.00 97.62 176 PRO A N 1
ATOM 1385 C CA . PRO A 1 176 ? -12.614 -5.822 5.774 1.00 97.62 176 PRO A CA 1
ATOM 1386 C C . PRO A 1 176 ? -13.392 -6.550 6.870 1.00 97.62 176 PRO A C 1
ATOM 1388 O O . PRO A 1 176 ? -13.301 -7.772 6.996 1.00 97.62 176 PRO A O 1
ATOM 1391 N N . ALA A 1 177 ? -14.186 -5.804 7.636 1.00 96.31 177 ALA A N 1
ATOM 1392 C CA . ALA A 1 177 ? -15.116 -6.366 8.605 1.00 96.31 177 ALA A CA 1
ATOM 1393 C C . ALA A 1 177 ? -16.449 -6.693 7.910 1.00 96.31 177 ALA A C 1
ATOM 1395 O O . ALA A 1 177 ? -17.317 -5.826 7.795 1.00 96.31 177 ALA A O 1
ATOM 1396 N N . LEU A 1 178 ? -16.563 -7.926 7.407 1.00 91.44 178 LEU A N 1
ATOM 1397 C CA . LEU A 1 178 ? -17.737 -8.442 6.688 1.00 91.44 178 LEU A CA 1
ATOM 1398 C C . LEU A 1 178 ? -18.795 -9.039 7.628 1.00 91.44 178 LEU A C 1
ATOM 1400 O O . LEU A 1 178 ? -18.427 -9.457 8.754 1.00 91.44 178 LEU A O 1
#

Foldseek 3Di:
DDDPFDVLQVLLVVLLPDPDFDPAAQFKKKAFQDPVSVPRYPDDPLLVLLVVVRPDIDGLLVSCVPSVDFSSSSRSSSRSCVVSVRMDIDDDQQDKAKAFEAEDPDDDQAKEDAPSNQVSQCVHVNDDQWKWKDDPPDIDIGGYDHDHRCRRHIYDYPVCCVVVVNDGRGIIIIDGDD

pLDDT: mean 90.95, std 7.88, range [47.84, 98.19]

Solvent-accessible surface area (backbone atoms only — not comparable to full-atom values): 10056 Å² total; per-residue (Å²): 137,81,78,96,62,64,69,66,46,56,51,51,60,57,42,72,73,54,92,64,72,61,97,72,54,46,49,21,33,34,28,57,60,44,74,78,69,56,75,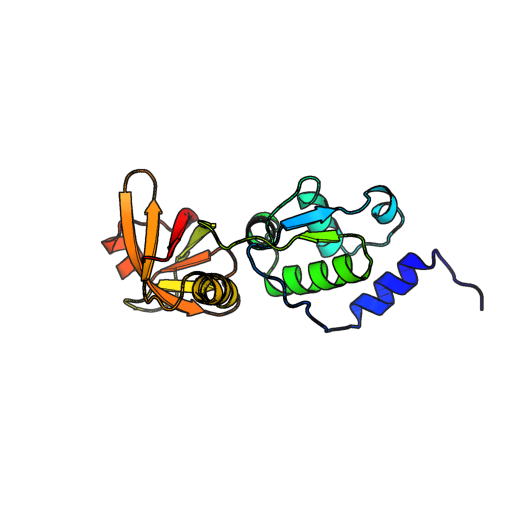81,48,86,65,52,75,67,54,47,53,52,55,64,67,27,80,46,77,36,32,46,35,57,47,36,57,71,62,78,51,57,43,66,60,48,50,46,48,49,31,45,37,37,76,71,56,44,34,42,78,45,87,50,78,71,67,76,41,72,27,33,28,39,76,44,86,65,88,51,91,56,32,33,33,16,40,62,54,55,45,51,42,32,77,72,77,43,91,70,60,35,30,36,38,34,49,93,95,47,72,48,79,42,49,55,44,73,33,79,82,43,53,35,29,36,32,27,13,69,61,48,27,61,74,69,74,52,54,73,74,38,73,30,43,36,36,81,49,127

Nearest PDB structures (foldseek):
  4cs0-assembly1_A  TM=6.890E-01  e=5.190E-03  Escherichia coli K-12
  3oug-assembly1_A  TM=6.866E-01  e=5.871E-03  Francisella tularensis subsp. tularensis SCHU S4
  1pqf-assembly1_A-2  TM=6.121E-01  e=2.189E-03  Escherichia coli
  1pqe-assembly1_A  TM=6.418E-01  e=6.245E-03  Escherichia coli
  1pyq-assembly1_A  TM=5.413E-01  e=5.520E-03  Escherichia coli